Protein AF-A0A1Y1UF82-F1 (afdb_monomer)

Secondary structure (DSSP, 8-state):
-------------------EEEEEESSPPTT-EE-TT--SHHHHHHHHHHTT-SEEEE-TTSSS-EEEE-SPPPTTS-B--SSSS--TTSEEEEE-SSS-EEEEEESEEES--SEEEEESSHHHHHHHTTTSSEEEEEESSSEEEEEESSSPPEEE--SS--EEEEE--TT-TTTTTHHHHHHTTGGGTS--SSS---STT-EEEEPPP-SSGGGGG-EEEE-TTT-SSSBTSBTT-B-GGGGGGS-S--PBPB-GGG-TTBPTT-EEEETTEEEE--B-TT--EETTEE-

Sequence (291 aa):
MLRLFLVALLAAQSAVAITNFIGCATELLAGCIAQVGITDQPTCVDKCAASGYRYIYYQDSLDSPCYCSANYPTVNDFTPSSSPSCDTSHYTVERIVGTFTYQFCAHNVGGTSSFSGTVSTIEDCFSSCGPYTWASWINNGGTFCGCWADSAPSFTNDQTCTYPVYKHTAGSTDASGIYRKRDAAPKRMLAGSNGVSCPGNLLPCLVAPTSDPSWEDSYECLDTVSDLEACGGCPYGLHPAASPFIGSAVDFGQDCSAIPGVALGGVTCAASSCVVTACRAPYELDNGICV

pLDDT: mean 82.2, std 16.22, range [40.66, 97.31]

Radius of gyration: 22.62 Å; Cα contacts (8 Å, |Δi|>4): 641; chains: 1; bounding box: 50×62×65 Å

InterPro domains:
  IPR038955 Protein PriA/CPL1 [PTHR35192] (94-286)
  IPR048661 Protein CPL1-like [PF21671] (219-287)

Structure (mmCIF, N/CA/C/O backbone):
data_AF-A0A1Y1UF82-F1
#
_entry.id   AF-A0A1Y1UF82-F1
#
loop_
_atom_site.group_PDB
_atom_site.id
_atom_site.type_symbol
_atom_site.label_atom_id
_atom_site.label_alt_id
_atom_site.label_comp_id
_atom_site.label_asym_id
_atom_site.label_entity_id
_atom_site.label_seq_id
_atom_site.pdbx_PDB_ins_code
_atom_site.Cartn_x
_atom_site.Cartn_y
_atom_site.Cartn_z
_atom_site.occupancy
_atom_site.B_iso_or_equiv
_atom_site.auth_seq_id
_atom_site.auth_comp_id
_atom_site.auth_asym_id
_atom_site.auth_atom_id
_atom_site.pdbx_PDB_model_num
ATOM 1 N N . MET A 1 1 ? 20.052 -26.837 47.983 1.00 43.75 1 MET A N 1
ATOM 2 C CA . MET A 1 1 ? 18.910 -26.805 47.043 1.00 43.75 1 MET A CA 1
ATOM 3 C C . MET A 1 1 ? 18.574 -25.348 46.757 1.00 43.75 1 MET A C 1
ATOM 5 O O . MET A 1 1 ? 17.861 -24.737 47.536 1.00 43.75 1 MET A O 1
ATOM 9 N N . LEU A 1 2 ? 19.162 -24.771 45.708 1.00 42.84 2 LEU A N 1
ATOM 10 C CA . LEU A 1 2 ? 18.998 -23.364 45.331 1.00 42.84 2 LEU A CA 1
ATOM 11 C C . LEU A 1 2 ? 18.257 -23.340 43.987 1.00 42.84 2 LEU A C 1
ATOM 13 O O . LEU A 1 2 ? 18.803 -23.792 42.983 1.00 42.84 2 LEU A O 1
ATOM 17 N N . ARG A 1 3 ? 16.985 -22.927 43.986 1.00 54.19 3 ARG A N 1
ATOM 18 C CA . ARG A 1 3 ? 16.156 -22.833 42.775 1.00 54.19 3 ARG A CA 1
ATOM 19 C C . ARG A 1 3 ? 16.405 -21.479 42.106 1.00 54.19 3 ARG A C 1
ATOM 21 O O . ARG A 1 3 ? 16.016 -20.453 42.653 1.00 54.19 3 ARG A O 1
ATOM 28 N N . LEU A 1 4 ? 17.056 -21.496 40.942 1.00 56.12 4 LEU A N 1
ATOM 29 C CA . LEU A 1 4 ? 17.145 -20.359 40.022 1.00 56.12 4 LEU A CA 1
ATOM 30 C C . LEU A 1 4 ? 15.758 -20.097 39.408 1.00 56.12 4 LEU A C 1
ATOM 32 O O . LEU A 1 4 ? 15.194 -20.986 38.772 1.00 56.12 4 LEU A O 1
ATOM 36 N N . PHE A 1 5 ? 15.229 -18.886 39.575 1.00 54.91 5 PHE A N 1
ATOM 37 C CA . PHE A 1 5 ? 14.084 -18.378 38.818 1.00 54.91 5 PHE A CA 1
ATOM 38 C C . PHE A 1 5 ? 14.601 -17.665 37.560 1.00 54.91 5 PHE A C 1
ATOM 40 O O . PHE A 1 5 ? 15.226 -16.612 37.659 1.00 54.91 5 PHE A O 1
ATOM 47 N N . LEU A 1 6 ? 14.351 -18.244 36.382 1.00 54.75 6 LEU A N 1
ATOM 48 C CA . LEU A 1 6 ? 14.508 -17.572 35.091 1.00 54.75 6 LEU A CA 1
ATOM 49 C C . LEU A 1 6 ? 13.252 -16.726 34.839 1.00 54.75 6 LEU A C 1
ATOM 51 O O . LEU A 1 6 ? 12.183 -17.264 34.560 1.00 54.75 6 LEU A O 1
ATOM 55 N N . VAL A 1 7 ? 13.378 -15.405 34.951 1.00 53.75 7 VAL A N 1
ATOM 56 C CA . VAL A 1 7 ? 12.363 -14.456 34.480 1.00 53.75 7 VAL A CA 1
ATOM 57 C C . VAL A 1 7 ? 12.660 -14.186 33.008 1.00 53.75 7 VAL A C 1
ATOM 59 O O . VAL A 1 7 ? 13.623 -13.497 32.680 1.00 53.75 7 VAL A O 1
ATOM 62 N N . ALA A 1 8 ? 11.867 -14.774 32.114 1.00 52.94 8 ALA A N 1
ATOM 63 C CA . ALA A 1 8 ? 11.914 -14.461 30.692 1.00 52.94 8 ALA A CA 1
ATOM 64 C C . ALA A 1 8 ? 11.317 -13.061 30.475 1.00 52.94 8 ALA A C 1
ATOM 66 O O . ALA A 1 8 ? 10.101 -12.880 30.538 1.00 52.94 8 ALA A O 1
ATOM 67 N N . LEU A 1 9 ? 12.175 -12.061 30.250 1.00 49.03 9 LEU A N 1
ATOM 68 C CA . LEU A 1 9 ? 11.763 -10.763 29.719 1.00 49.03 9 LEU A CA 1
ATOM 69 C C . LEU A 1 9 ? 11.275 -10.977 28.278 1.00 49.03 9 LEU A C 1
ATOM 71 O O . LEU A 1 9 ? 12.071 -11.028 27.342 1.00 49.03 9 LEU A O 1
ATOM 75 N N . LEU A 1 10 ? 9.963 -11.101 28.094 1.00 45.12 10 LEU A N 1
ATOM 76 C CA . LEU A 1 10 ? 9.336 -10.844 26.803 1.00 45.12 10 LEU A CA 1
ATOM 77 C C . LEU A 1 10 ? 9.398 -9.333 26.571 1.00 45.12 10 LEU A C 1
ATOM 79 O O . LEU A 1 10 ? 8.538 -8.584 27.030 1.00 45.12 10 LEU A O 1
ATOM 83 N N . ALA A 1 11 ? 10.453 -8.876 25.897 1.00 44.06 11 ALA A N 1
ATOM 84 C CA . ALA A 1 11 ? 10.459 -7.553 25.299 1.00 44.06 11 ALA A CA 1
ATOM 85 C C . ALA A 1 11 ? 9.370 -7.548 24.220 1.00 44.06 11 ALA A C 1
ATOM 87 O O . ALA A 1 11 ? 9.560 -8.097 23.135 1.00 44.06 11 ALA A O 1
ATOM 88 N N . ALA A 1 12 ? 8.210 -6.979 24.546 1.00 43.84 12 ALA A N 1
ATOM 89 C CA . ALA A 1 12 ? 7.234 -6.591 23.547 1.00 43.84 12 ALA A CA 1
ATOM 90 C C . ALA A 1 12 ? 7.931 -5.573 22.641 1.00 43.84 12 ALA A C 1
ATOM 92 O O . ALA A 1 12 ? 8.129 -4.422 23.023 1.00 43.84 12 ALA A O 1
ATOM 93 N N . GLN A 1 13 ? 8.391 -6.025 21.476 1.00 40.66 13 GLN A N 1
ATOM 94 C CA . GLN A 1 13 ? 8.804 -5.116 20.423 1.00 40.66 13 GLN A CA 1
ATOM 95 C C . GLN A 1 13 ? 7.528 -4.403 19.993 1.00 40.66 13 GLN A C 1
ATOM 97 O O . GLN A 1 13 ? 6.672 -4.994 19.336 1.00 40.66 13 GLN A O 1
ATOM 102 N N . SER A 1 14 ? 7.355 -3.163 20.439 1.00 42.50 14 SER A N 1
ATOM 103 C CA . SER A 1 14 ? 6.394 -2.259 19.832 1.00 42.50 14 SER A CA 1
ATOM 104 C C . SER A 1 14 ? 6.800 -2.147 18.369 1.00 42.50 14 SER A C 1
ATOM 106 O O . SER A 1 14 ? 7.836 -1.567 18.044 1.00 42.50 14 SER A O 1
ATOM 108 N N . ALA A 1 15 ? 6.030 -2.790 17.491 1.00 50.44 15 ALA A N 1
ATOM 109 C CA . ALA A 1 15 ? 6.153 -2.584 16.062 1.00 50.44 15 ALA A CA 1
ATOM 110 C C . ALA A 1 15 ? 5.881 -1.098 15.827 1.00 50.44 15 ALA A C 1
ATOM 112 O O . ALA A 1 15 ? 4.743 -0.649 15.939 1.00 50.44 15 ALA A O 1
ATOM 113 N N . VAL A 1 16 ? 6.942 -0.324 15.602 1.00 51.44 16 VAL A N 1
ATOM 114 C CA . VAL A 1 16 ? 6.807 1.062 15.167 1.00 51.44 16 VAL A CA 1
ATOM 115 C C . VAL A 1 16 ? 6.077 0.993 13.837 1.00 51.44 16 VAL A C 1
ATOM 117 O O . VAL A 1 16 ? 6.570 0.353 12.906 1.00 51.44 16 VAL A O 1
ATOM 120 N N . ALA A 1 17 ? 4.882 1.577 13.769 1.00 56.09 17 ALA A N 1
ATOM 121 C CA . ALA A 1 17 ? 4.165 1.706 12.515 1.00 56.09 17 ALA A CA 1
ATOM 122 C C . ALA A 1 17 ? 5.057 2.512 11.566 1.00 56.09 17 ALA A C 1
ATOM 124 O O . ALA A 1 17 ? 5.331 3.690 11.791 1.00 56.09 17 ALA A O 1
ATOM 125 N N . ILE A 1 18 ? 5.591 1.843 10.547 1.00 64.31 18 ILE A N 1
ATOM 126 C CA . ILE A 1 18 ? 6.396 2.492 9.523 1.00 64.31 18 ILE A CA 1
ATOM 127 C C . ILE A 1 18 ? 5.412 3.227 8.624 1.00 64.31 18 ILE A C 1
ATOM 129 O O . ILE A 1 18 ? 4.660 2.596 7.879 1.00 64.31 18 ILE A O 1
ATOM 133 N N . THR A 1 19 ? 5.388 4.554 8.711 1.00 74.12 19 THR A N 1
ATOM 134 C CA . THR A 1 19 ? 4.589 5.350 7.789 1.00 74.12 19 THR A CA 1
ATOM 135 C C . THR A 1 19 ? 5.352 5.649 6.519 1.00 74.12 19 THR A C 1
ATOM 137 O O . THR A 1 19 ? 6.577 5.774 6.476 1.00 74.12 19 THR A O 1
ATOM 140 N N . ASN A 1 20 ? 4.582 5.727 5.449 1.00 87.56 20 ASN A N 1
ATOM 141 C CA . ASN A 1 20 ? 5.057 5.975 4.112 1.00 87.56 20 ASN A CA 1
ATOM 142 C C . ASN A 1 20 ? 4.438 7.255 3.613 1.00 87.56 20 ASN A C 1
ATOM 144 O O . ASN A 1 20 ? 3.291 7.240 3.170 1.00 87.56 20 ASN A O 1
ATOM 148 N N . PHE A 1 21 ? 5.200 8.341 3.664 1.00 93.12 21 PHE A N 1
ATOM 149 C CA . PHE A 1 21 ? 4.804 9.580 3.019 1.00 93.12 21 PHE A CA 1
ATOM 150 C C . PHE A 1 21 ? 4.490 9.324 1.538 1.00 93.12 21 PHE A C 1
ATOM 152 O O . PHE A 1 21 ? 5.328 8.817 0.785 1.00 93.12 21 PHE A O 1
ATOM 159 N N . ILE A 1 22 ? 3.261 9.630 1.132 1.00 93.00 22 ILE A N 1
ATOM 160 C CA . ILE A 1 22 ? 2.789 9.479 -0.246 1.00 93.00 22 ILE A CA 1
ATOM 161 C C . ILE A 1 22 ? 2.884 10.812 -0.979 1.00 93.00 22 ILE A C 1
ATOM 163 O O . ILE A 1 22 ? 3.389 10.869 -2.097 1.00 93.00 22 ILE A O 1
ATOM 167 N N . GLY A 1 23 ? 2.427 11.887 -0.343 1.00 93.75 23 GLY A N 1
ATOM 168 C CA . GLY A 1 23 ? 2.374 13.208 -0.951 1.00 93.75 23 GLY A CA 1
ATOM 169 C C . GLY A 1 23 ? 1.486 14.167 -0.170 1.00 93.75 23 GLY A C 1
ATOM 170 O O . GLY A 1 23 ? 1.085 13.891 0.963 1.00 93.75 23 GLY A O 1
ATOM 171 N N . CYS A 1 24 ? 1.173 15.287 -0.810 1.00 94.94 24 CYS A N 1
ATOM 172 C CA . CYS A 1 24 ? 0.346 16.355 -0.268 1.00 94.94 24 CYS A CA 1
ATOM 173 C C . CYS A 1 24 ? -0.997 16.424 -0.982 1.00 94.94 24 CYS A C 1
ATOM 175 O O . CYS A 1 24 ? -1.030 16.571 -2.198 1.00 94.94 24 CYS A O 1
ATOM 177 N N . ALA A 1 25 ? -2.100 16.353 -0.245 1.00 95.31 25 ALA A N 1
ATOM 178 C CA . ALA A 1 25 ? -3.443 16.499 -0.803 1.00 95.31 25 ALA A CA 1
ATOM 179 C C . ALA A 1 25 ? -4.036 17.865 -0.436 1.00 95.31 25 ALA A C 1
ATOM 181 O O . ALA A 1 25 ? -3.886 18.330 0.693 1.00 95.31 25 ALA A O 1
ATOM 182 N N . THR A 1 26 ? -4.724 18.511 -1.378 1.00 94.19 26 THR A N 1
ATOM 183 C CA . THR A 1 26 ? -5.480 19.753 -1.122 1.00 94.19 26 THR A CA 1
ATOM 184 C C . THR A 1 26 ? -6.841 19.482 -0.489 1.00 94.19 26 THR A C 1
ATOM 186 O O . THR A 1 26 ? -7.389 20.340 0.194 1.00 94.19 26 THR A O 1
ATOM 189 N N . GLU A 1 27 ? -7.398 18.294 -0.725 1.00 94.12 27 GLU A N 1
ATOM 190 C CA . GLU A 1 27 ? -8.728 17.895 -0.275 1.00 94.12 27 GLU A CA 1
ATOM 191 C C . GLU A 1 27 ? -8.688 16.495 0.346 1.00 94.12 27 GLU A C 1
ATOM 193 O O . GLU A 1 27 ? -7.803 15.683 0.066 1.00 94.12 27 GLU A O 1
ATOM 198 N N . LEU A 1 28 ? -9.668 16.204 1.200 1.00 92.81 28 LEU A N 1
ATOM 199 C CA . LEU A 1 28 ? -9.865 14.864 1.739 1.00 92.81 28 LEU A CA 1
ATOM 200 C C . LEU A 1 28 ? -10.514 13.964 0.689 1.00 92.81 28 LEU A C 1
ATOM 202 O O . LEU A 1 28 ? -11.467 14.356 0.015 1.00 92.81 28 LEU A O 1
ATOM 206 N N . LEU A 1 29 ? -10.061 12.715 0.620 1.00 89.75 29 LEU A N 1
ATOM 207 C CA . LEU A 1 29 ? -10.718 11.705 -0.197 1.00 89.75 29 LEU A CA 1
ATOM 208 C C . LEU A 1 29 ? -12.136 11.420 0.326 1.00 89.75 29 LEU A C 1
ATOM 210 O O . LEU A 1 29 ? -12.405 11.438 1.533 1.00 89.75 29 LEU A O 1
ATOM 214 N N . ALA A 1 30 ? -13.056 11.104 -0.586 1.00 85.00 30 ALA A N 1
ATOM 215 C CA . ALA A 1 30 ? -14.402 10.693 -0.209 1.00 85.00 3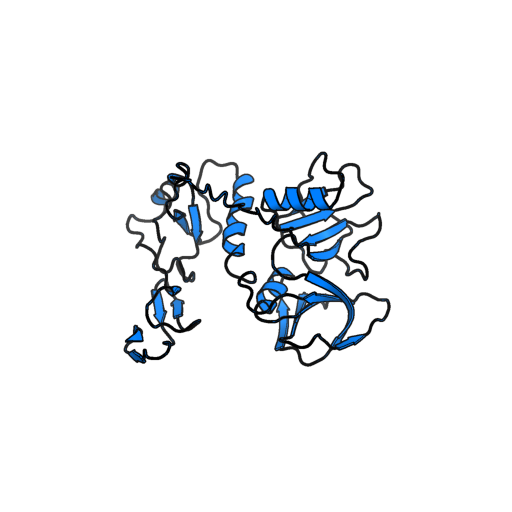0 ALA A CA 1
ATOM 216 C C . ALA A 1 30 ? -14.355 9.482 0.743 1.00 85.00 30 ALA A C 1
ATOM 218 O O . ALA A 1 30 ? -13.708 8.470 0.460 1.00 85.00 30 ALA A O 1
ATOM 219 N N . GLY A 1 31 ? -15.062 9.581 1.871 1.00 84.44 31 GLY A N 1
ATOM 220 C CA . GLY A 1 31 ? -15.106 8.533 2.895 1.00 84.44 31 GLY A CA 1
ATOM 221 C C . GLY A 1 31 ? -14.019 8.617 3.972 1.00 84.44 31 GLY A C 1
ATOM 222 O O . GLY A 1 31 ? -13.965 7.723 4.813 1.00 84.44 31 GLY A O 1
ATOM 223 N N . CYS A 1 32 ? -13.188 9.667 3.990 1.00 90.38 32 CYS A N 1
ATOM 224 C CA . CYS A 1 32 ? -12.321 9.956 5.134 1.00 90.38 32 CYS A CA 1
ATOM 225 C C . CYS A 1 32 ? -13.140 10.172 6.418 1.00 90.38 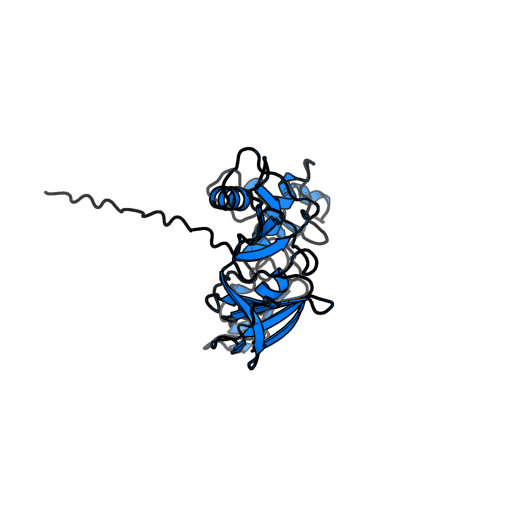32 CYS A C 1
ATOM 227 O O . CYS A 1 32 ? -14.167 10.854 6.409 1.00 90.38 32 CYS A O 1
ATOM 229 N N . ILE A 1 33 ? -12.662 9.624 7.537 1.00 91.69 33 ILE A N 1
ATOM 230 C CA . ILE A 1 33 ? -13.312 9.733 8.850 1.00 91.69 33 ILE A CA 1
ATOM 231 C C . ILE A 1 33 ? -12.396 10.493 9.808 1.00 91.69 33 ILE A C 1
ATOM 233 O O . ILE A 1 33 ? -11.294 10.036 10.125 1.00 91.69 33 ILE A O 1
ATOM 237 N N . ALA A 1 34 ? -12.878 11.642 10.285 1.00 94.38 34 ALA A N 1
ATOM 238 C CA . ALA A 1 34 ? -12.177 12.480 11.252 1.00 94.38 34 ALA A CA 1
ATOM 239 C C . ALA A 1 34 ? -11.974 11.749 12.587 1.00 94.38 34 ALA A C 1
ATOM 241 O O . ALA A 1 34 ? -12.897 11.116 13.108 1.00 94.38 34 ALA A O 1
ATOM 242 N N . GLN A 1 35 ? -10.779 11.872 13.158 1.00 92.94 35 GLN A N 1
ATOM 243 C CA . GLN A 1 35 ? -10.466 11.394 14.499 1.00 92.94 35 GLN A CA 1
ATOM 244 C C . GLN A 1 35 ? -10.492 12.572 15.473 1.00 92.94 35 GLN A C 1
ATOM 246 O O . GLN A 1 35 ? -9.653 13.473 15.434 1.00 92.94 35 GLN A O 1
ATOM 251 N N . VAL A 1 36 ? -11.484 12.567 16.359 1.00 91.00 36 VAL A N 1
ATOM 252 C CA . VAL A 1 36 ? -11.692 13.642 17.334 1.00 91.00 36 VAL A CA 1
ATOM 253 C C . VAL A 1 36 ? -10.663 13.546 18.460 1.00 91.00 36 VAL A C 1
ATOM 255 O O . VAL A 1 36 ? -10.426 12.466 18.999 1.00 91.00 36 VAL A O 1
ATOM 258 N N . GLY A 1 37 ? -10.092 14.690 18.849 1.00 91.38 37 GLY A N 1
ATOM 259 C CA . GLY A 1 37 ? -9.185 14.796 19.996 1.00 91.38 37 GLY A CA 1
ATOM 260 C C . GLY A 1 37 ? -7.758 14.306 19.741 1.00 91.38 37 GLY A C 1
ATOM 261 O O . GLY A 1 37 ? -6.988 14.198 20.690 1.00 91.38 37 GLY A O 1
ATOM 262 N N . ILE A 1 38 ? -7.405 14.013 18.488 1.00 94.06 38 ILE A N 1
ATOM 263 C CA . ILE A 1 38 ? -6.038 13.674 18.087 1.00 94.06 38 ILE A CA 1
ATOM 264 C C . ILE A 1 38 ? -5.376 14.925 17.523 1.00 94.06 38 ILE A C 1
ATOM 266 O O . ILE A 1 38 ? -5.871 15.470 16.543 1.00 94.06 38 ILE A O 1
ATOM 270 N N . THR A 1 39 ? -4.279 15.369 18.135 1.00 94.69 39 THR A N 1
ATOM 271 C CA . THR A 1 39 ? -3.609 16.640 17.801 1.00 94.69 39 THR A CA 1
ATOM 272 C C . THR A 1 39 ? -2.178 16.476 17.306 1.00 94.69 39 THR A C 1
ATOM 274 O O . THR A 1 39 ? -1.510 17.471 17.069 1.00 94.69 39 THR A O 1
ATOM 277 N N . ASP A 1 40 ? -1.678 15.246 17.205 1.00 93.44 40 ASP A N 1
ATOM 278 C CA . ASP A 1 40 ? -0.340 14.955 16.705 1.00 93.44 40 ASP A CA 1
ATOM 279 C C . ASP A 1 40 ? -0.377 13.808 15.694 1.00 93.44 40 ASP A C 1
ATOM 281 O O . ASP A 1 40 ? -1.210 12.896 15.758 1.00 93.44 40 ASP A O 1
ATOM 285 N N . GLN A 1 41 ? 0.541 13.876 14.735 1.00 92.81 41 GLN A N 1
ATOM 286 C CA . GLN A 1 41 ? 0.594 12.936 13.628 1.00 92.81 41 GLN A CA 1
ATOM 287 C C . GLN A 1 41 ? 0.909 11.496 14.073 1.00 92.81 41 GLN A C 1
ATOM 289 O O . GLN A 1 41 ? 0.184 10.603 13.639 1.00 92.81 41 GLN A O 1
ATOM 294 N N . PRO A 1 42 ? 1.894 11.216 14.953 1.00 92.69 42 PRO A N 1
ATOM 295 C CA . PRO A 1 42 ? 2.155 9.845 15.403 1.00 92.69 42 PRO A CA 1
ATOM 296 C C . PRO A 1 42 ? 0.935 9.176 16.050 1.00 92.69 42 PRO A C 1
ATOM 298 O O . PRO A 1 42 ? 0.592 8.047 15.706 1.00 92.69 42 PRO A O 1
ATOM 301 N N . THR A 1 43 ? 0.206 9.889 16.910 1.00 93.56 43 THR A N 1
ATOM 302 C CA . THR A 1 43 ? -1.018 9.350 17.519 1.00 93.56 43 THR A CA 1
ATOM 303 C C . THR A 1 43 ? -2.120 9.134 16.475 1.00 93.56 43 THR A C 1
ATOM 305 O O . THR A 1 43 ? -2.891 8.177 16.576 1.00 93.56 43 THR A O 1
ATOM 308 N N . CYS A 1 44 ? -2.188 9.977 15.437 1.00 95.00 44 CYS A N 1
ATOM 309 C CA . CYS A 1 44 ? -3.092 9.779 14.302 1.00 95.00 44 CYS A CA 1
ATOM 310 C C . CYS A 1 44 ? -2.804 8.465 13.569 1.00 95.00 44 CYS A C 1
ATOM 312 O O . CYS A 1 44 ? -3.721 7.675 13.334 1.00 95.00 44 CYS A O 1
ATOM 314 N N . VAL A 1 45 ? -1.529 8.201 13.275 1.00 93.00 45 VAL A N 1
ATOM 315 C CA . VAL A 1 45 ? -1.065 6.956 12.651 1.00 93.00 45 VAL A CA 1
ATOM 316 C C . VAL A 1 45 ? -1.507 5.754 13.474 1.00 93.00 45 VAL A C 1
ATOM 318 O O . VAL A 1 45 ? -2.205 4.884 12.951 1.00 93.00 45 VAL A O 1
ATOM 321 N N . ASP A 1 46 ? -1.160 5.729 14.762 1.00 89.88 46 ASP A N 1
ATOM 322 C CA . ASP A 1 46 ? -1.469 4.610 15.655 1.00 89.88 46 ASP A CA 1
ATOM 323 C C . ASP A 1 46 ? -2.979 4.372 15.752 1.00 89.88 46 ASP A C 1
ATOM 325 O O . ASP A 1 46 ? -3.454 3.234 15.689 1.00 89.88 46 ASP A O 1
ATOM 329 N N . LYS A 1 47 ? -3.764 5.452 15.849 1.00 90.75 47 LYS A N 1
ATOM 330 C CA . LYS A 1 47 ? -5.221 5.366 15.956 1.00 90.75 47 LYS A CA 1
ATOM 331 C C . LYS A 1 47 ? -5.865 4.832 14.679 1.00 90.75 47 LYS A C 1
ATOM 333 O O . LYS A 1 47 ? -6.748 3.967 14.752 1.00 90.75 47 LYS A O 1
ATOM 338 N N . CYS A 1 48 ? -5.434 5.328 13.523 1.00 90.81 48 CYS A N 1
ATOM 339 C CA . CYS A 1 48 ? -5.936 4.880 12.232 1.00 90.81 48 CYS A CA 1
ATOM 340 C C . CYS A 1 48 ? -5.520 3.427 11.950 1.00 90.81 48 CYS A C 1
ATOM 342 O O . CYS A 1 48 ? -6.367 2.628 11.545 1.00 90.81 48 CYS A O 1
ATOM 344 N N . ALA A 1 49 ? -4.275 3.053 12.262 1.00 87.25 49 ALA A N 1
ATOM 345 C CA . ALA A 1 49 ? -3.776 1.684 12.146 1.00 87.25 49 ALA A CA 1
ATOM 346 C C . ALA A 1 49 ? -4.569 0.705 13.021 1.00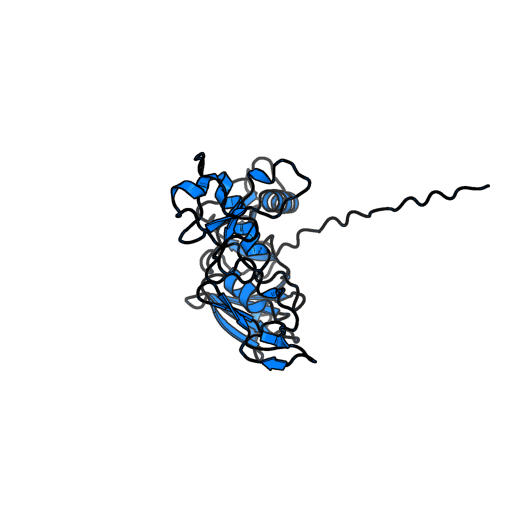 87.25 49 ALA A C 1
ATOM 348 O O . ALA A 1 49 ? -5.029 -0.331 12.540 1.00 87.25 49 ALA A O 1
ATOM 349 N N . ALA A 1 50 ? -4.783 1.052 14.296 1.00 84.44 50 ALA A N 1
ATOM 350 C CA . ALA A 1 50 ? -5.545 0.232 15.238 1.00 84.44 50 ALA A CA 1
ATOM 351 C C . ALA A 1 50 ? -7.008 0.043 14.807 1.00 84.44 50 ALA A C 1
ATOM 353 O O . ALA A 1 50 ? -7.629 -0.963 15.138 1.00 84.44 50 ALA A O 1
ATOM 354 N N . SER A 1 51 ? -7.546 0.997 14.045 1.00 83.25 51 SER A N 1
ATOM 355 C CA . SER A 1 51 ? -8.903 0.946 13.494 1.00 83.25 51 SER A CA 1
ATOM 356 C C . SER A 1 51 ? -8.963 0.280 12.108 1.00 83.25 51 SER A C 1
ATOM 358 O O . SER A 1 51 ? -10.020 0.251 11.484 1.00 83.25 51 SER A O 1
ATOM 360 N N . GLY A 1 52 ? -7.841 -0.256 11.615 1.00 82.50 52 GLY A N 1
ATOM 361 C CA . GLY A 1 52 ? -7.754 -0.982 10.348 1.00 82.50 52 GLY A CA 1
ATOM 362 C C . GLY A 1 52 ? -7.713 -0.105 9.094 1.00 82.50 52 GLY A C 1
ATOM 363 O O . GLY A 1 52 ? -7.846 -0.629 7.990 1.00 82.50 52 GLY A O 1
ATOM 364 N N . TYR A 1 53 ? -7.532 1.210 9.226 1.00 87.81 53 TYR A N 1
ATOM 365 C CA . TYR A 1 53 ? -7.362 2.095 8.073 1.00 87.81 53 TYR A CA 1
ATOM 366 C C . TYR A 1 53 ? -5.967 1.961 7.459 1.00 87.81 53 TYR A C 1
ATOM 368 O O . TYR A 1 53 ? -5.016 1.512 8.101 1.00 87.81 53 TYR A O 1
ATOM 376 N N . 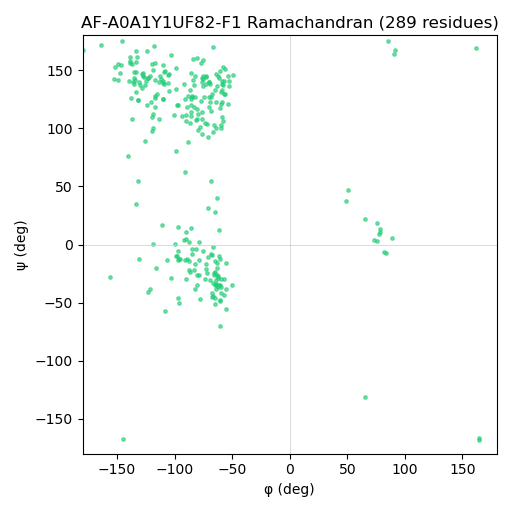ARG A 1 54 ? -5.846 2.369 6.193 1.00 86.31 54 ARG A N 1
ATOM 377 C CA . ARG A 1 54 ? -4.597 2.263 5.425 1.00 86.31 54 ARG A CA 1
ATOM 378 C C . ARG A 1 54 ? -3.854 3.566 5.291 1.00 86.31 54 ARG A C 1
ATOM 380 O O . ARG A 1 54 ? -2.634 3.543 5.146 1.00 86.31 54 ARG A O 1
ATOM 387 N N . TYR A 1 55 ? -4.593 4.663 5.311 1.00 93.19 55 TYR A N 1
ATOM 388 C CA . TYR A 1 55 ? -4.045 5.987 5.120 1.00 93.19 55 TYR A CA 1
ATOM 389 C C . TYR A 1 55 ? -4.460 6.905 6.246 1.00 93.19 55 TYR A C 1
ATOM 391 O O . TYR A 1 55 ? -5.578 6.801 6.767 1.00 93.19 55 TYR A O 1
ATOM 399 N N . ILE A 1 56 ? -3.565 7.833 6.549 1.00 95.81 56 ILE A N 1
ATOM 400 C CA . ILE A 1 56 ? -3.902 9.055 7.257 1.00 95.81 56 ILE A CA 1
ATOM 401 C C . ILE A 1 56 ? -3.841 10.244 6.308 1.00 95.81 56 ILE A C 1
ATOM 403 O O . ILE A 1 56 ? -3.037 10.272 5.378 1.00 95.81 56 ILE A O 1
ATOM 407 N N . TYR A 1 57 ? -4.678 11.229 6.598 1.00 96.75 57 TYR A N 1
ATOM 408 C CA . TYR A 1 57 ? -4.574 12.590 6.100 1.00 96.75 57 TYR A CA 1
ATOM 409 C C . TYR 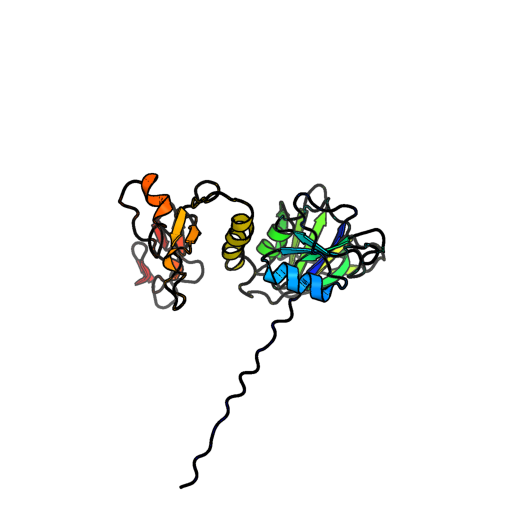A 1 57 ? -4.393 13.467 7.331 1.00 96.75 57 TYR A C 1
ATOM 411 O O . TYR A 1 57 ? -5.299 13.544 8.168 1.00 96.75 57 TYR A O 1
ATOM 419 N N . TYR A 1 58 ? -3.211 14.063 7.469 1.00 96.56 58 TYR A N 1
ATOM 420 C CA . TYR A 1 58 ? -2.861 14.882 8.622 1.00 96.56 58 TYR A CA 1
ATOM 421 C C . TYR A 1 58 ? -2.588 16.331 8.221 1.00 96.56 58 TYR A C 1
ATOM 423 O O . TYR A 1 58 ? -1.763 16.574 7.343 1.00 96.56 58 TYR A O 1
ATOM 431 N N . GLN A 1 59 ? -3.242 17.294 8.869 1.00 96.12 59 GLN A N 1
ATOM 432 C CA . GLN A 1 59 ? -3.006 18.724 8.645 1.00 96.12 59 GLN A CA 1
ATOM 433 C C . GLN A 1 59 ? -2.962 19.484 9.971 1.00 96.12 59 GLN A C 1
ATOM 435 O O . GLN A 1 59 ? -3.992 19.725 10.592 1.00 96.12 59 GLN A O 1
ATOM 440 N N . ASP A 1 60 ? -1.763 19.911 10.366 1.00 90.94 60 ASP A N 1
ATOM 441 C CA . ASP A 1 60 ? -1.461 20.463 11.697 1.00 90.94 60 ASP A CA 1
ATOM 442 C C . ASP A 1 60 ? -2.208 21.767 12.044 1.00 90.94 60 ASP A C 1
ATOM 444 O O . ASP A 1 60 ? -2.343 22.134 13.205 1.00 90.94 60 ASP A O 1
ATOM 448 N N . SER A 1 61 ? -2.703 22.487 11.036 1.00 90.56 61 SER A N 1
ATOM 449 C CA . SER A 1 61 ? -3.366 23.786 11.202 1.00 90.56 61 SER A CA 1
ATOM 450 C C . SER A 1 61 ? -4.861 23.701 11.537 1.00 90.56 61 SER A C 1
ATOM 452 O O . SER A 1 61 ? -5.485 24.742 11.748 1.00 90.56 61 SER A O 1
ATOM 454 N N . LEU A 1 62 ? -5.450 22.499 11.569 1.00 90.3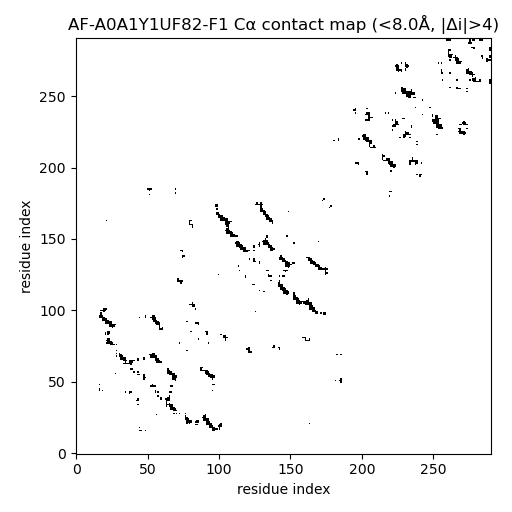1 62 LEU A N 1
ATOM 455 C CA . LEU A 1 62 ? -6.881 22.294 11.805 1.00 90.31 62 LEU A CA 1
ATOM 456 C C . LEU A 1 62 ? -7.193 21.907 13.257 1.00 90.31 62 LEU A C 1
ATOM 458 O O . LEU A 1 62 ? -6.426 21.201 13.902 1.00 90.31 62 LEU A O 1
ATOM 462 N N . ASP A 1 63 ? -8.397 22.258 13.724 1.00 85.94 63 ASP A N 1
ATOM 463 C CA . ASP A 1 63 ? -8.915 21.851 15.045 1.00 85.94 63 ASP A CA 1
ATOM 464 C C . ASP A 1 63 ? -9.098 20.323 15.177 1.00 85.94 63 ASP A C 1
ATOM 466 O O . ASP A 1 63 ? -9.047 19.761 16.271 1.00 85.94 63 ASP A O 1
ATOM 470 N N . SER A 1 64 ? -9.317 19.636 14.051 1.00 87.12 64 SER A N 1
ATOM 471 C CA . SER A 1 64 ? -9.273 18.177 13.936 1.00 87.12 64 SER A CA 1
ATOM 472 C C . SER A 1 64 ? -8.287 17.835 12.817 1.00 87.12 64 SER A C 1
ATOM 474 O O . SER A 1 64 ? -8.687 17.781 11.651 1.00 87.12 64 SER A O 1
ATOM 476 N N . PRO A 1 65 ? -6.992 17.676 13.143 1.00 92.38 65 PRO A N 1
ATOM 477 C CA . PRO A 1 65 ? -5.940 17.530 12.146 1.00 92.38 65 PRO A CA 1
ATOM 478 C C . PRO A 1 65 ? -5.862 16.118 11.563 1.00 92.38 65 PRO A C 1
ATOM 480 O O . PRO A 1 65 ? -5.197 15.935 10.556 1.00 92.38 65 PRO A O 1
ATOM 483 N N . CYS A 1 66 ? -6.522 15.122 12.164 1.00 96.75 66 CYS A N 1
ATOM 484 C CA . CYS A 1 66 ? -6.366 13.708 11.827 1.00 96.75 66 CYS A CA 1
ATOM 485 C C . CYS A 1 66 ? -7.602 13.114 11.141 1.00 96.75 66 CYS A C 1
ATOM 487 O O . CYS A 1 66 ? -8.692 13.095 11.718 1.00 96.75 66 CYS A O 1
ATOM 489 N N . TYR A 1 67 ? -7.414 12.524 9.961 1.00 96.75 67 TYR A N 1
ATOM 490 C CA . TYR A 1 67 ? -8.445 11.765 9.254 1.00 96.75 67 TYR A CA 1
ATOM 491 C C . TYR A 1 67 ? -7.893 10.416 8.804 1.00 96.75 67 TYR A C 1
ATOM 493 O O . TYR A 1 67 ? -6.771 10.335 8.309 1.00 96.75 67 TYR A O 1
ATOM 501 N N . CYS A 1 68 ? -8.699 9.364 8.927 1.00 94.88 68 CYS A N 1
ATOM 502 C CA . CYS A 1 68 ? -8.344 8.033 8.447 1.00 94.88 68 CYS A CA 1
ATOM 503 C C . CYS A 1 68 ? -9.109 7.685 7.168 1.00 94.88 68 CYS A C 1
ATOM 505 O O . CYS A 1 68 ? -10.284 8.036 7.036 1.00 94.88 68 CYS A O 1
ATOM 507 N N . SER A 1 69 ? -8.483 6.931 6.265 1.00 92.25 69 SER A N 1
ATOM 508 C CA . SER A 1 69 ? -9.140 6.409 5.062 1.00 92.25 69 SER A CA 1
ATOM 509 C C . SER A 1 69 ? -8.796 4.945 4.803 1.00 92.25 69 SER A C 1
ATOM 511 O O . SER A 1 69 ? -7.658 4.498 4.980 1.00 92.25 69 SER A O 1
ATOM 513 N N . ALA A 1 70 ? -9.809 4.189 4.378 1.00 86.75 70 ALA A N 1
ATOM 514 C CA . ALA A 1 70 ? -9.659 2.830 3.859 1.00 86.75 70 ALA A CA 1
ATOM 515 C C . ALA A 1 70 ? -9.595 2.813 2.323 1.00 86.75 70 ALA A C 1
ATOM 517 O O . ALA A 1 70 ? -9.262 1.788 1.733 1.00 86.75 70 ALA A O 1
ATOM 518 N N . ASN A 1 71 ? -9.932 3.933 1.679 1.00 86.00 71 ASN A N 1
ATOM 519 C CA . ASN A 1 71 ? -9.948 4.061 0.230 1.00 86.00 71 ASN A CA 1
ATOM 520 C C . ASN A 1 71 ? -8.543 4.383 -0.284 1.00 86.00 71 ASN A C 1
ATOM 522 O O . ASN A 1 71 ? -7.813 5.158 0.336 1.00 86.00 71 ASN A O 1
ATOM 526 N N . TYR A 1 72 ? -8.188 3.797 -1.426 1.00 84.50 72 TYR A N 1
ATOM 527 C CA . TYR A 1 72 ? -6.920 4.062 -2.094 1.00 84.50 72 TYR A CA 1
ATOM 528 C C . TYR A 1 72 ? -6.990 5.406 -2.816 1.00 84.50 72 TYR A C 1
ATOM 530 O O . TYR A 1 72 ? -7.879 5.584 -3.654 1.00 84.50 72 TYR A O 1
ATOM 538 N N . PRO A 1 73 ? -6.077 6.341 -2.526 1.00 84.62 73 PRO A N 1
ATOM 539 C CA . PRO A 1 73 ? -6.008 7.570 -3.280 1.00 84.62 73 PRO A CA 1
ATOM 540 C C . PRO A 1 73 ? -5.427 7.285 -4.673 1.00 84.62 73 PRO A C 1
ATOM 542 O O . PRO A 1 73 ? -4.568 6.418 -4.871 1.00 84.62 73 PRO A O 1
ATOM 545 N N . THR A 1 74 ? -5.937 8.004 -5.660 1.00 84.56 74 THR A N 1
ATOM 546 C CA . THR A 1 74 ? -5.443 8.013 -7.034 1.00 84.56 74 THR A CA 1
ATOM 547 C C . THR A 1 74 ? -4.279 8.990 -7.161 1.00 84.56 74 THR A C 1
ATOM 549 O O . THR A 1 74 ? -4.153 9.924 -6.377 1.00 84.56 74 THR A O 1
ATOM 552 N N . VAL A 1 75 ? -3.445 8.842 -8.193 1.00 81.88 75 VAL A N 1
ATOM 553 C CA . VAL A 1 75 ? -2.312 9.760 -8.442 1.00 81.88 75 VAL A CA 1
ATOM 554 C C . VAL A 1 75 ? -2.685 11.216 -8.707 1.00 81.88 75 VAL A C 1
ATOM 556 O O . VAL A 1 75 ? -1.799 12.064 -8.772 1.00 81.88 75 VAL A O 1
ATOM 559 N N . ASN A 1 76 ? -3.970 11.512 -8.896 1.00 85.81 76 ASN A N 1
ATOM 560 C CA . ASN A 1 76 ? -4.455 12.881 -9.048 1.00 85.81 76 ASN A CA 1
ATOM 561 C C . ASN A 1 76 ? -4.827 13.523 -7.704 1.00 85.81 76 ASN A C 1
ATOM 563 O O . ASN A 1 76 ? -5.014 14.734 -7.661 1.00 85.81 76 ASN A O 1
ATOM 567 N N . ASP A 1 77 ? -4.924 12.738 -6.627 1.00 86.62 77 ASP A N 1
ATOM 568 C CA . ASP A 1 77 ? -5.397 13.214 -5.323 1.00 86.62 77 ASP A CA 1
ATOM 569 C C . ASP A 1 77 ? -4.282 13.854 -4.484 1.00 86.62 77 ASP A C 1
ATOM 571 O O . ASP A 1 77 ? -4.548 14.422 -3.427 1.00 86.62 77 ASP A O 1
ATOM 575 N N . PHE A 1 78 ? -3.027 13.763 -4.929 1.00 87.69 78 PHE A N 1
ATOM 576 C CA . PHE A 1 78 ? -1.882 14.319 -4.218 1.00 87.69 78 PHE A CA 1
ATOM 577 C C . PHE A 1 78 ? -0.795 14.826 -5.165 1.00 87.69 78 PHE A C 1
ATOM 579 O O . PHE A 1 78 ? -0.619 14.354 -6.289 1.00 87.69 78 PHE A O 1
ATOM 586 N N . THR A 1 79 ? -0.012 15.773 -4.666 1.00 89.31 79 THR A N 1
ATOM 587 C CA . THR A 1 79 ? 1.206 16.278 -5.285 1.00 89.31 79 THR A CA 1
ATOM 588 C C . THR A 1 79 ? 2.428 15.714 -4.552 1.00 89.31 79 THR A C 1
ATOM 590 O O . THR A 1 79 ? 2.474 15.722 -3.317 1.00 89.31 79 THR A O 1
ATOM 593 N N . PRO A 1 80 ? 3.432 15.186 -5.272 1.00 86.50 80 PRO A N 1
ATOM 594 C CA . PRO A 1 80 ? 4.697 14.800 -4.658 1.00 86.50 80 PRO A CA 1
ATOM 595 C C . PRO A 1 80 ? 5.375 15.998 -3.968 1.00 86.50 80 PRO A C 1
ATOM 597 O O . PRO A 1 80 ? 5.392 17.102 -4.513 1.00 86.50 80 PRO A O 1
ATOM 600 N N . SER A 1 81 ? 5.978 15.777 -2.796 1.00 87.94 81 SER A N 1
ATOM 601 C CA . SER A 1 81 ? 6.764 16.786 -2.065 1.00 87.94 81 SER A CA 1
ATOM 602 C C . SER A 1 81 ? 8.197 16.313 -1.848 1.00 87.94 81 SER A C 1
ATOM 604 O O . SER A 1 81 ? 8.455 15.129 -1.639 1.00 87.94 81 SER A O 1
ATOM 606 N N . SER A 1 82 ? 9.147 17.249 -1.894 1.00 83.81 82 SER A N 1
ATOM 607 C CA . SER A 1 82 ? 10.558 16.980 -1.594 1.00 83.81 82 SER A CA 1
ATOM 608 C C . SER A 1 82 ? 10.814 16.757 -0.100 1.00 83.81 82 SER A C 1
ATOM 610 O O . SER A 1 82 ? 11.841 16.184 0.265 1.00 83.81 82 SER A O 1
ATOM 612 N N . SER A 1 83 ? 9.874 17.164 0.755 1.00 85.94 83 SER A N 1
ATOM 613 C CA . SER A 1 83 ? 9.874 16.914 2.195 1.00 85.94 83 SER A CA 1
ATOM 614 C C . SER A 1 83 ? 8.850 15.826 2.532 1.00 85.94 83 SER A C 1
ATOM 616 O O . SER A 1 83 ? 7.788 15.809 1.911 1.00 85.94 83 SER A O 1
ATOM 618 N N . PRO A 1 84 ? 9.088 14.968 3.545 1.00 84.94 84 PRO A N 1
ATOM 619 C CA . PRO A 1 84 ? 8.074 14.057 4.092 1.00 84.94 84 PRO A CA 1
ATOM 620 C C . PRO A 1 84 ? 6.992 14.801 4.903 1.00 84.94 84 PRO A C 1
ATOM 622 O O . PRO A 1 84 ? 6.476 14.305 5.897 1.00 84.94 84 PRO A O 1
ATOM 625 N N . SER A 1 85 ? 6.702 16.040 4.521 1.00 87.94 85 SER A N 1
ATOM 626 C CA . SER A 1 85 ? 5.714 16.910 5.129 1.00 87.94 85 SER A CA 1
ATOM 627 C C . SER A 1 85 ? 5.188 17.882 4.084 1.00 87.94 85 SER A C 1
ATOM 629 O O . SER A 1 85 ? 5.876 18.239 3.117 1.00 87.94 85 SER A O 1
ATOM 631 N N . CYS A 1 86 ? 3.955 18.311 4.302 1.00 92.44 86 CYS A N 1
ATOM 632 C CA . CYS A 1 86 ? 3.282 19.298 3.481 1.00 92.44 86 CYS A CA 1
ATOM 633 C C . CYS A 1 86 ? 3.259 20.656 4.181 1.00 92.44 86 CYS A C 1
ATOM 635 O O . CYS A 1 86 ? 3.515 20.756 5.383 1.00 92.44 86 CYS A O 1
ATOM 637 N N . ASP A 1 87 ? 2.987 21.719 3.425 1.00 92.31 87 ASP A N 1
ATOM 638 C CA . ASP A 1 87 ? 2.732 23.018 4.040 1.00 92.31 87 ASP A CA 1
ATOM 639 C C . ASP A 1 87 ? 1.425 22.999 4.854 1.00 92.31 87 ASP A C 1
ATOM 641 O O . ASP A 1 87 ? 0.625 22.066 4.790 1.00 92.31 87 ASP A O 1
ATOM 645 N N . THR A 1 88 ? 1.186 24.057 5.626 1.00 92.31 88 THR A N 1
ATOM 646 C CA . THR A 1 88 ? 0.034 24.142 6.532 1.00 92.31 88 THR A CA 1
ATOM 647 C C . THR A 1 88 ? -1.323 24.213 5.826 1.00 92.31 88 THR A C 1
ATOM 649 O O . THR A 1 88 ? -2.348 24.135 6.504 1.00 92.31 88 THR A O 1
ATOM 652 N N . SER A 1 89 ? -1.365 24.369 4.501 1.00 93.31 89 SER A N 1
ATOM 653 C CA . SER A 1 89 ? -2.592 24.402 3.696 1.00 93.31 89 SER A CA 1
ATOM 654 C C . SER A 1 89 ? -2.946 23.061 3.046 1.00 93.31 89 SER A C 1
ATOM 656 O O . SER A 1 89 ? -4.035 22.940 2.492 1.00 93.31 89 SER A O 1
ATOM 658 N N . HIS A 1 90 ? -2.079 22.053 3.167 1.00 95.31 90 HIS A N 1
ATOM 659 C CA . HIS A 1 90 ? -2.278 20.726 2.591 1.00 95.31 90 HIS A CA 1
ATOM 660 C C . HIS A 1 90 ? -2.295 19.637 3.668 1.00 95.31 90 HIS A C 1
ATOM 662 O O . HIS A 1 90 ? -1.691 19.764 4.734 1.00 95.31 90 HIS A O 1
ATOM 668 N N . TYR A 1 91 ? -2.946 18.522 3.353 1.00 96.44 91 TYR A N 1
ATOM 669 C CA . TYR A 1 91 ? -2.867 17.299 4.138 1.00 96.44 91 TYR A CA 1
ATOM 670 C C . TYR A 1 91 ? -1.609 16.517 3.763 1.00 96.44 91 TYR A C 1
ATOM 672 O O . TYR A 1 91 ? -1.411 16.170 2.598 1.00 96.44 91 TYR A O 1
ATOM 680 N N . THR A 1 92 ? -0.803 16.170 4.760 1.00 95.88 92 THR A N 1
ATOM 681 C CA . THR A 1 92 ? 0.209 15.117 4.656 1.00 95.88 92 THR A CA 1
ATOM 682 C C . THR A 1 92 ? -0.511 13.780 4.541 1.00 95.88 92 THR A C 1
ATOM 684 O O . THR A 1 92 ? -1.211 13.364 5.469 1.00 95.88 92 THR A O 1
ATOM 687 N N . VAL A 1 93 ? -0.360 13.116 3.396 1.00 95.38 93 VAL A N 1
ATOM 688 C CA . VAL A 1 93 ? -0.931 11.790 3.156 1.00 95.38 93 VAL A CA 1
ATOM 689 C C . VAL A 1 93 ? 0.134 10.746 3.423 1.00 95.38 93 VAL A C 1
ATOM 691 O O . VAL A 1 93 ? 1.169 10.715 2.751 1.00 95.38 93 VAL A O 1
ATOM 694 N N . GLU A 1 94 ? -0.134 9.856 4.372 1.00 94.44 94 GLU A N 1
ATOM 695 C CA . GLU A 1 94 ? 0.757 8.736 4.657 1.00 94.44 94 GLU A CA 1
ATOM 696 C C . GLU A 1 94 ? 0.022 7.415 4.579 1.00 94.44 94 GLU A C 1
ATOM 698 O O . GLU A 1 94 ? -1.108 7.269 5.042 1.00 94.44 94 GLU A O 1
ATOM 703 N N . ARG A 1 95 ? 0.708 6.426 4.021 1.00 92.75 95 ARG A N 1
ATOM 704 C CA . ARG A 1 95 ? 0.304 5.031 4.051 1.00 92.75 95 ARG A CA 1
ATOM 705 C C . ARG A 1 95 ? 0.867 4.388 5.316 1.00 92.75 95 ARG A C 1
ATOM 707 O O . ARG A 1 95 ? 2.063 4.464 5.574 1.00 92.75 95 ARG A O 1
ATOM 714 N N . ILE A 1 96 ? 0.005 3.741 6.088 1.00 89.94 96 ILE A N 1
ATOM 715 C CA . ILE A 1 96 ? 0.317 3.187 7.416 1.00 89.94 96 ILE A CA 1
ATOM 716 C C . ILE A 1 96 ? 0.639 1.682 7.358 1.00 89.94 96 ILE A C 1
ATOM 718 O O . ILE A 1 96 ? 1.065 1.076 8.336 1.00 89.94 96 ILE A O 1
ATOM 722 N N . VAL A 1 97 ? 0.396 1.050 6.210 1.00 81.81 97 VAL A N 1
ATOM 723 C CA . VAL A 1 97 ? 0.583 -0.392 5.995 1.00 81.81 97 VAL A CA 1
ATOM 724 C C . VAL A 1 97 ? 1.756 -0.667 5.057 1.00 81.81 97 VAL A C 1
ATOM 726 O O . VAL A 1 97 ? 2.066 0.161 4.208 1.00 81.81 97 VAL A O 1
ATOM 729 N N . GLY A 1 98 ? 2.369 -1.849 5.158 1.00 84.44 98 GLY A N 1
ATOM 730 C CA . GLY A 1 98 ? 3.417 -2.363 4.265 1.00 84.44 98 GLY A CA 1
ATOM 731 C C . GLY A 1 98 ? 4.852 -1.933 4.598 1.00 84.44 98 GLY A C 1
ATOM 732 O O . GLY A 1 98 ? 5.098 -1.142 5.498 1.00 84.44 98 GLY A O 1
ATOM 733 N N . THR A 1 99 ? 5.807 -2.489 3.851 1.00 87.75 99 THR A N 1
ATOM 734 C CA . THR A 1 99 ? 7.251 -2.450 4.170 1.00 87.75 99 THR A CA 1
ATOM 735 C C . THR A 1 99 ? 8.049 -1.393 3.435 1.00 87.75 99 THR A C 1
ATOM 737 O O . THR A 1 99 ? 9.233 -1.208 3.723 1.00 87.75 99 THR A O 1
ATOM 740 N N . PHE A 1 100 ? 7.445 -0.747 2.440 1.00 91.06 100 PHE A N 1
ATOM 741 C CA . PHE A 1 100 ? 8.079 0.395 1.802 1.00 91.06 100 PHE A CA 1
ATOM 742 C C . PHE A 1 100 ? 8.363 1.474 2.845 1.00 91.06 100 PHE A C 1
ATOM 744 O O . PHE A 1 100 ? 7.734 1.512 3.898 1.00 91.06 100 PHE A O 1
ATOM 751 N N . THR A 1 101 ? 9.385 2.274 2.577 1.00 91.88 101 THR A N 1
ATOM 752 C CA . THR A 1 101 ? 9.794 3.443 3.354 1.00 91.88 101 THR A CA 1
ATOM 753 C C . THR A 1 101 ? 10.134 4.535 2.363 1.00 91.88 101 THR A C 1
ATOM 755 O O . THR A 1 101 ? 10.943 4.307 1.456 1.00 91.88 101 THR A O 1
ATOM 758 N N . TYR A 1 102 ? 9.525 5.708 2.512 1.00 92.56 102 TYR A N 1
ATOM 759 C CA . TYR A 1 102 ? 9.910 6.877 1.726 1.00 92.56 102 TYR A CA 1
ATOM 760 C C . TYR A 1 102 ? 11.385 7.204 1.986 1.00 92.56 102 TYR A C 1
ATOM 762 O O . TYR A 1 102 ? 11.826 7.232 3.134 1.00 92.56 102 TYR A O 1
ATOM 770 N N . GLN A 1 103 ? 12.156 7.413 0.921 1.00 92.75 103 GLN A N 1
ATOM 771 C CA . GLN A 1 103 ? 13.580 7.731 1.022 1.00 92.75 103 GLN A CA 1
ATOM 772 C C . GLN A 1 103 ? 13.835 9.189 0.661 1.00 92.75 103 GLN A C 1
ATOM 774 O O . GLN A 1 103 ? 14.416 9.941 1.439 1.00 92.75 103 GLN A O 1
ATOM 779 N N . PHE A 1 104 ? 13.423 9.575 -0.542 1.00 90.94 104 PHE A N 1
ATOM 780 C CA . PHE A 1 104 ? 13.622 10.907 -1.095 1.00 90.94 104 PHE A CA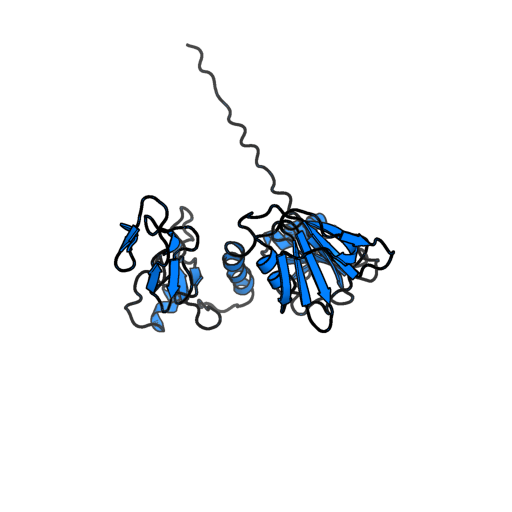 1
ATOM 781 C C . PHE A 1 104 ? 12.698 11.107 -2.293 1.00 90.94 104 PHE A C 1
ATOM 783 O O . PHE A 1 104 ? 12.090 10.160 -2.796 1.00 90.94 104 PHE A O 1
ATOM 790 N N . CYS A 1 105 ? 12.652 12.338 -2.788 1.00 91.62 105 CYS A N 1
ATOM 791 C CA . CYS A 1 105 ? 12.038 12.645 -4.063 1.00 91.62 105 CYS A CA 1
ATOM 792 C C . CYS A 1 105 ? 13.084 13.104 -5.076 1.00 91.62 105 CYS A C 1
ATOM 794 O O . CYS A 1 105 ? 13.996 13.857 -4.736 1.00 91.62 105 CYS A O 1
ATOM 796 N N . ALA A 1 106 ? 12.937 12.652 -6.317 1.00 92.31 106 ALA A N 1
ATOM 797 C CA . ALA A 1 106 ? 13.797 13.011 -7.434 1.00 92.31 106 ALA A CA 1
ATOM 798 C C . ALA A 1 106 ? 13.023 13.763 -8.523 1.00 92.31 106 ALA A C 1
ATOM 800 O O . ALA A 1 106 ? 11.813 13.590 -8.680 1.00 92.31 106 ALA A O 1
ATOM 801 N N . HIS A 1 107 ? 13.735 14.553 -9.325 1.00 91.75 107 HIS A N 1
ATOM 802 C CA . HIS A 1 107 ? 13.162 15.169 -10.523 1.00 91.75 107 HIS A CA 1
ATOM 803 C C . HIS A 1 107 ? 13.121 14.199 -11.708 1.00 91.75 107 HIS A C 1
ATOM 805 O O . HIS A 1 107 ? 12.177 14.211 -12.487 1.00 91.75 107 HIS A O 1
ATOM 811 N N . ASN A 1 108 ? 14.123 13.325 -11.817 1.00 90.62 108 ASN A N 1
ATOM 812 C CA . ASN A 1 108 ? 14.154 12.226 -12.777 1.00 90.62 108 ASN A CA 1
ATOM 813 C C . ASN A 1 108 ? 14.627 10.963 -12.070 1.00 90.62 108 ASN A C 1
ATOM 815 O O . ASN A 1 108 ? 15.543 11.033 -11.246 1.00 90.62 108 ASN A O 1
ATOM 819 N N . VAL A 1 109 ? 14.059 9.821 -12.451 1.00 91.19 109 VAL A N 1
ATOM 820 C CA . VAL A 1 109 ? 14.596 8.494 -12.135 1.00 91.19 109 VAL A CA 1
ATOM 821 C C . VAL A 1 109 ? 14.971 7.787 -13.430 1.00 91.19 109 VAL A C 1
ATOM 823 O O . VAL A 1 109 ? 14.292 7.901 -14.447 1.00 91.19 109 VAL A O 1
ATOM 826 N N . GLY A 1 110 ? 16.079 7.065 -13.396 1.00 89.44 110 GLY A N 1
ATOM 827 C CA . GLY A 1 110 ? 16.608 6.314 -14.522 1.00 89.44 110 GLY A CA 1
ATOM 828 C C . GLY A 1 110 ? 17.266 5.018 -14.067 1.00 89.44 110 GLY A C 1
ATOM 829 O O . GLY A 1 110 ? 17.143 4.595 -12.915 1.00 89.44 110 GLY A O 1
ATOM 830 N N . GLY A 1 111 ? 17.996 4.400 -14.990 1.00 87.94 111 GLY A N 1
ATOM 831 C CA . GLY A 1 111 ? 18.543 3.058 -14.823 1.00 87.94 111 GLY A CA 1
ATOM 832 C C . GLY A 1 111 ? 17.587 1.990 -15.348 1.00 87.94 111 GLY A C 1
ATOM 833 O O . GLY A 1 111 ? 16.430 2.260 -15.668 1.00 87.94 111 GLY A O 1
ATOM 834 N N . THR A 1 112 ? 18.088 0.765 -15.477 1.00 87.56 112 THR A N 1
ATOM 835 C CA . THR A 1 112 ? 17.301 -0.360 -15.987 1.00 87.56 112 THR A CA 1
ATOM 836 C C . THR A 1 112 ? 16.300 -0.799 -14.924 1.00 87.56 112 THR A C 1
ATOM 838 O O . THR A 1 112 ? 16.681 -1.425 -13.935 1.00 87.56 112 THR A O 1
ATOM 841 N N . SER A 1 113 ? 15.027 -0.448 -15.108 1.00 86.38 113 SER A N 1
ATOM 842 C CA . SER A 1 113 ? 13.954 -0.940 -14.248 1.00 86.38 113 SER A CA 1
ATOM 843 C C . SER A 1 113 ? 13.734 -2.433 -14.492 1.00 86.38 113 SER A C 1
ATOM 845 O O . SER A 1 113 ? 13.761 -2.917 -15.625 1.00 86.38 113 SER A O 1
ATOM 847 N N . SER A 1 114 ? 13.543 -3.182 -13.410 1.00 86.31 114 SER A N 1
ATOM 848 C CA . SER A 1 114 ? 13.217 -4.609 -13.474 1.00 86.31 114 SER A CA 1
ATOM 849 C C . SER A 1 114 ? 11.737 -4.828 -13.799 1.00 86.31 114 SER A C 1
ATOM 851 O O . SER A 1 114 ? 11.374 -5.836 -14.397 1.00 86.31 114 SER A O 1
ATOM 853 N N . PHE A 1 115 ? 10.901 -3.853 -13.441 1.00 87.56 115 PHE A N 1
ATOM 854 C CA . PHE A 1 115 ? 9.513 -3.734 -13.863 1.00 87.56 115 PHE A CA 1
ATOM 855 C C . PHE A 1 115 ? 9.204 -2.269 -14.167 1.00 87.56 115 PHE A C 1
ATOM 857 O O . PHE A 1 115 ? 9.639 -1.372 -13.441 1.00 87.56 115 PHE A O 1
ATOM 864 N N . SER A 1 116 ? 8.429 -2.024 -15.222 1.00 91.25 116 SER A N 1
ATOM 865 C CA . SER A 1 116 ? 7.784 -0.731 -15.424 1.00 91.25 116 SER A CA 1
ATOM 866 C C . SER A 1 116 ? 6.461 -0.883 -16.162 1.00 91.25 116 SER A C 1
ATOM 868 O O . SER A 1 116 ? 6.343 -1.715 -17.062 1.00 91.25 116 SER A O 1
ATOM 870 N N . GLY A 1 117 ? 5.461 -0.097 -15.776 1.00 90.62 117 GLY A N 1
ATOM 871 C CA . GLY A 1 117 ? 4.127 -0.202 -16.354 1.00 90.62 117 GLY A CA 1
ATOM 872 C C . GLY A 1 117 ? 3.138 0.793 -15.767 1.00 90.62 117 GLY A C 1
ATOM 873 O O . GLY A 1 117 ? 3.406 1.436 -14.756 1.00 90.62 117 GLY A O 1
ATOM 874 N N . THR A 1 118 ? 1.983 0.924 -16.417 1.00 90.81 118 THR A N 1
ATOM 875 C CA . THR A 1 118 ? 0.871 1.715 -15.875 1.00 90.81 118 THR A CA 1
ATOM 876 C C . THR A 1 118 ? 0.025 0.834 -14.966 1.00 90.81 118 THR A C 1
ATOM 878 O O . THR A 1 118 ? -0.330 -0.281 -15.342 1.00 90.81 118 THR A O 1
ATOM 881 N N . VAL A 1 119 ? -0.305 1.343 -13.789 1.00 88.44 119 VAL A N 1
ATOM 882 C CA . VAL A 1 119 ? -1.182 0.716 -12.801 1.00 88.44 119 VAL A CA 1
ATOM 883 C C . VAL A 1 119 ? -2.340 1.659 -12.460 1.00 88.44 119 VAL A C 1
ATOM 885 O O . VAL A 1 119 ? -2.329 2.836 -12.828 1.00 88.44 119 VAL A O 1
ATOM 888 N N . SER A 1 120 ? -3.373 1.153 -11.789 1.00 84.94 120 SER A N 1
ATOM 889 C CA . SER A 1 120 ? -4.553 1.959 -11.452 1.00 84.94 120 SER A CA 1
ATOM 890 C C . SER A 1 120 ? -4.334 2.804 -10.199 1.00 84.94 120 SER A C 1
ATOM 892 O O . SER A 1 120 ? -4.748 3.961 -10.164 1.00 84.94 120 SER A O 1
ATOM 894 N N . THR A 1 121 ? -3.640 2.263 -9.197 1.00 86.62 121 THR A N 1
ATOM 895 C CA . THR A 1 121 ? -3.406 2.926 -7.905 1.00 86.62 121 THR A CA 1
ATOM 896 C C . THR A 1 121 ? -1.946 2.832 -7.461 1.00 86.62 121 THR A C 1
ATOM 898 O O . THR A 1 121 ? -1.167 2.031 -7.979 1.00 86.62 121 THR A O 1
ATOM 901 N N . ILE A 1 122 ? -1.561 3.628 -6.460 1.00 88.94 122 ILE A N 1
ATOM 902 C CA . ILE A 1 122 ? -0.237 3.500 -5.832 1.00 88.94 122 ILE A CA 1
ATOM 903 C C . ILE A 1 122 ? -0.073 2.144 -5.137 1.00 88.94 122 ILE A C 1
ATOM 905 O O . ILE A 1 122 ? 1.020 1.582 -5.156 1.00 88.94 122 ILE A O 1
ATOM 909 N N . GLU A 1 123 ? -1.133 1.579 -4.555 1.00 88.56 123 GLU A N 1
ATOM 910 C CA . GLU A 1 123 ? -1.036 0.247 -3.945 1.00 88.56 123 GLU A CA 1
ATOM 911 C C . GLU A 1 123 ? -0.732 -0.835 -4.966 1.00 88.56 123 GLU A C 1
ATOM 913 O O . GLU A 1 123 ? 0.074 -1.715 -4.682 1.00 88.56 123 GLU A O 1
ATOM 918 N N . ASP A 1 124 ? -1.309 -0.749 -6.165 1.00 87.62 124 ASP A N 1
ATOM 919 C CA . ASP A 1 124 ? -0.972 -1.674 -7.246 1.00 87.62 124 ASP A CA 1
ATOM 920 C C . ASP A 1 124 ? 0.509 -1.552 -7.626 1.00 87.62 124 ASP A C 1
ATOM 922 O O . ASP A 1 124 ? 1.153 -2.558 -7.932 1.00 87.62 124 ASP A O 1
ATOM 926 N N . CYS A 1 125 ? 1.076 -0.340 -7.552 1.00 92.06 125 CYS A N 1
ATOM 927 C CA . CYS A 1 125 ? 2.507 -0.124 -7.750 1.00 92.06 125 CYS A CA 1
ATOM 928 C C . CYS A 1 125 ? 3.330 -0.799 -6.650 1.00 92.06 125 CYS A C 1
ATOM 930 O O . CYS A 1 125 ? 4.214 -1.594 -6.957 1.00 92.06 125 CYS A O 1
ATOM 932 N N . PHE A 1 126 ? 3.018 -0.560 -5.372 1.00 91.44 126 PHE A N 1
ATOM 933 C CA . PHE A 1 126 ? 3.732 -1.210 -4.267 1.00 91.44 126 PHE A CA 1
ATOM 934 C C . PHE A 1 126 ? 3.578 -2.730 -4.282 1.00 91.44 126 PHE A C 1
ATOM 936 O O . PHE A 1 126 ? 4.538 -3.442 -3.997 1.00 91.44 126 PHE A O 1
ATOM 943 N N . SER A 1 127 ? 2.405 -3.238 -4.660 1.00 88.94 127 SER A N 1
ATOM 944 C CA . SER A 1 127 ? 2.173 -4.673 -4.781 1.00 88.94 127 SER A CA 1
ATOM 945 C C . SER A 1 127 ? 2.999 -5.282 -5.913 1.00 88.94 127 SER A C 1
ATOM 947 O O . SER A 1 127 ? 3.680 -6.287 -5.707 1.00 88.94 127 SER A O 1
ATOM 949 N N . SER A 1 128 ? 3.033 -4.620 -7.074 1.00 89.56 128 SER A N 1
ATOM 950 C CA . SER A 1 128 ? 3.872 -5.022 -8.212 1.00 89.56 128 SER A CA 1
ATOM 951 C C . SER A 1 128 ? 5.364 -4.928 -7.889 1.00 89.56 128 SER A C 1
ATOM 953 O O . SER A 1 128 ? 6.146 -5.768 -8.333 1.00 89.56 128 SER A O 1
ATOM 955 N N . CYS A 1 129 ? 5.764 -3.938 -7.084 1.00 92.88 129 CYS A N 1
ATOM 956 C CA . CYS A 1 129 ? 7.148 -3.752 -6.669 1.00 92.88 129 CYS A CA 1
ATOM 957 C C . CYS A 1 129 ? 7.582 -4.635 -5.495 1.00 92.88 129 CYS A C 1
ATOM 959 O O . CYS A 1 129 ? 8.758 -4.630 -5.158 1.00 92.88 129 CYS A O 1
ATOM 961 N N . GLY A 1 130 ? 6.689 -5.426 -4.902 1.00 90.00 130 GLY A N 1
ATOM 962 C CA . GLY A 1 130 ? 6.989 -6.306 -3.771 1.00 90.00 130 GLY A CA 1
ATOM 963 C C . GLY A 1 130 ? 8.204 -7.233 -3.890 1.00 90.00 130 GLY A C 1
ATOM 964 O O . GLY A 1 130 ? 8.868 -7.506 -2.890 1.00 90.00 130 GLY A O 1
ATOM 965 N N . PRO A 1 131 ? 8.517 -7.768 -5.079 1.00 87.56 131 PRO A N 1
ATOM 966 C CA . PRO A 1 131 ? 9.725 -8.567 -5.267 1.00 87.56 131 PRO A CA 1
ATOM 967 C C . PRO A 1 131 ? 11.032 -7.753 -5.330 1.00 87.56 131 PRO A C 1
ATOM 969 O O . PRO A 1 131 ? 12.097 -8.360 -5.405 1.00 87.56 131 PRO A O 1
ATOM 972 N N . TYR A 1 132 ? 10.986 -6.416 -5.335 1.00 92.12 132 TYR A N 1
ATOM 973 C CA . TYR A 1 132 ? 12.104 -5.537 -5.699 1.00 92.12 132 TYR A CA 1
ATOM 974 C C . TYR A 1 132 ? 12.410 -4.504 -4.612 1.00 92.12 132 TYR A C 1
ATOM 976 O O . TYR A 1 132 ? 11.514 -3.836 -4.127 1.00 92.12 132 TYR A O 1
ATOM 984 N N . THR A 1 133 ? 13.682 -4.255 -4.298 1.00 93.69 133 THR A N 1
ATOM 985 C CA . THR A 1 133 ? 14.079 -3.363 -3.187 1.00 93.69 133 THR A CA 1
ATOM 986 C C . THR A 1 133 ? 13.568 -1.926 -3.332 1.00 93.69 133 THR A C 1
ATOM 988 O O . THR A 1 133 ? 13.346 -1.260 -2.320 1.00 93.69 133 THR A O 1
ATOM 991 N N . TRP A 1 134 ? 13.390 -1.427 -4.557 1.00 95.00 134 TRP A N 1
ATOM 992 C CA . TRP A 1 134 ? 13.022 -0.035 -4.816 1.00 95.00 134 TRP A CA 1
ATOM 993 C C . TRP A 1 134 ? 11.746 0.088 -5.635 1.00 95.00 134 TRP A C 1
ATOM 995 O O . TRP A 1 134 ? 11.541 -0.665 -6.587 1.00 95.00 134 TRP A O 1
ATOM 1005 N N . ALA A 1 135 ? 10.952 1.106 -5.311 1.00 95.56 135 ALA A N 1
ATOM 1006 C CA . ALA A 1 135 ? 9.751 1.483 -6.044 1.00 95.56 135 ALA A CA 1
ATOM 1007 C C . ALA A 1 135 ? 9.694 2.999 -6.254 1.00 95.56 135 ALA A C 1
ATOM 1009 O O . ALA A 1 135 ? 10.148 3.778 -5.415 1.00 95.56 135 ALA A O 1
ATOM 1010 N N . SER A 1 136 ? 9.101 3.420 -7.363 1.00 95.06 136 SER A N 1
ATOM 1011 C CA . SER A 1 136 ? 8.737 4.809 -7.623 1.00 95.06 136 SER A CA 1
ATOM 1012 C C . SER A 1 136 ? 7.493 4.847 -8.496 1.00 95.06 136 SER A C 1
ATOM 1014 O O . SER A 1 136 ? 7.217 3.903 -9.240 1.00 95.06 136 SER A O 1
ATOM 1016 N N . TRP A 1 137 ? 6.745 5.938 -8.416 1.00 93.25 137 TRP A N 1
ATOM 1017 C CA . TRP A 1 137 ? 5.585 6.163 -9.260 1.00 93.25 137 TRP A CA 1
ATOM 1018 C C . TRP A 1 137 ? 5.543 7.615 -9.734 1.00 93.25 137 TRP A C 1
ATOM 1020 O O . TRP A 1 137 ? 6.103 8.494 -9.085 1.00 93.25 137 TRP A O 1
ATOM 1030 N N . ILE A 1 138 ? 4.874 7.865 -10.859 1.00 91.56 138 ILE A N 1
ATOM 1031 C CA . ILE A 1 138 ? 4.544 9.211 -11.344 1.00 91.56 138 ILE A CA 1
ATOM 1032 C C . ILE A 1 138 ? 3.137 9.262 -11.906 1.00 91.56 138 ILE A C 1
ATOM 1034 O O . ILE A 1 138 ? 2.573 8.244 -12.313 1.00 91.56 138 ILE A O 1
ATOM 1038 N N . ASN A 1 139 ? 2.612 10.478 -12.001 1.00 86.44 139 ASN A N 1
ATOM 1039 C CA . ASN A 1 139 ? 1.412 10.759 -12.764 1.00 86.44 139 ASN A CA 1
ATOM 1040 C C . ASN A 1 139 ? 1.781 11.198 -14.191 1.00 86.44 139 ASN A C 1
ATOM 1042 O O . ASN A 1 139 ? 2.330 12.280 -14.386 1.00 86.44 139 ASN A O 1
ATOM 1046 N N . ASN A 1 140 ? 1.486 10.361 -15.186 1.00 83.25 140 ASN A N 1
ATOM 1047 C CA . ASN A 1 140 ? 1.696 10.668 -16.606 1.00 83.25 140 ASN A CA 1
ATOM 1048 C C . ASN A 1 140 ? 0.435 10.343 -17.427 1.00 83.25 140 ASN A C 1
ATOM 1050 O O . ASN A 1 140 ? 0.467 9.524 -18.344 1.00 83.25 140 ASN A O 1
ATOM 1054 N N . GLY A 1 141 ? -0.710 10.910 -17.024 1.00 76.31 141 GLY A N 1
ATOM 1055 C CA . GLY A 1 141 ? -2.026 10.517 -17.552 1.00 76.31 141 GLY A CA 1
ATOM 1056 C C . GLY A 1 141 ? -2.534 9.183 -16.983 1.00 76.31 141 GLY A C 1
ATOM 1057 O O . GLY A 1 141 ? -3.407 8.547 -17.568 1.00 76.31 141 GLY A O 1
ATOM 1058 N N . GLY A 1 142 ? -1.959 8.764 -15.853 1.00 78.75 142 GLY A N 1
ATOM 1059 C CA . GLY A 1 142 ? -2.147 7.486 -15.168 1.00 78.75 142 GLY A CA 1
ATOM 1060 C C . GLY A 1 142 ? -0.993 7.239 -14.188 1.00 78.75 142 GLY A C 1
ATOM 1061 O O . GLY A 1 142 ? 0.006 7.962 -14.220 1.00 78.75 142 GLY A O 1
ATOM 1062 N N . THR A 1 143 ? -1.113 6.231 -13.319 1.00 85.94 143 THR A N 1
ATOM 1063 C CA . THR A 1 143 ? -0.050 5.868 -12.365 1.00 85.94 143 THR A CA 1
ATOM 1064 C C . THR A 1 143 ? 1.006 5.038 -13.085 1.00 85.94 143 THR A C 1
ATOM 1066 O O . THR A 1 143 ? 0.823 3.840 -13.281 1.00 85.94 143 THR A O 1
ATOM 1069 N N . PHE A 1 144 ? 2.112 5.642 -13.509 1.00 92.75 144 PHE A N 1
ATOM 1070 C CA . PHE A 1 144 ? 3.242 4.874 -14.033 1.00 92.75 144 PHE A CA 1
ATOM 1071 C C . PHE A 1 144 ? 4.133 4.437 -12.875 1.00 92.75 144 PHE A C 1
ATOM 1073 O O . PHE A 1 144 ? 4.579 5.274 -12.099 1.00 92.75 144 PHE A O 1
ATOM 1080 N N . CYS A 1 145 ? 4.388 3.139 -12.766 1.00 94.31 145 CYS A N 1
ATOM 1081 C CA . CYS A 1 145 ? 5.166 2.511 -11.710 1.00 94.31 145 CYS A CA 1
ATOM 1082 C C . CYS A 1 145 ? 6.503 2.002 -12.258 1.00 94.31 145 CYS A C 1
ATOM 1084 O O . CYS A 1 145 ? 6.554 1.447 -13.358 1.00 94.31 145 CYS A O 1
ATOM 1086 N N . GLY A 1 146 ? 7.573 2.152 -11.480 1.00 95.44 146 GLY A N 1
ATOM 1087 C CA . GLY A 1 146 ? 8.887 1.574 -11.751 1.00 95.44 146 GLY A CA 1
ATOM 1088 C C . GLY A 1 146 ? 9.428 0.844 -10.525 1.00 95.44 146 GLY A C 1
ATOM 1089 O O . GLY A 1 146 ? 9.326 1.360 -9.413 1.00 95.44 146 GLY A O 1
ATOM 1090 N N . CYS A 1 147 ? 10.018 -0.335 -10.737 1.00 95.56 147 CYS A N 1
ATOM 1091 C CA . CYS A 1 147 ? 10.646 -1.132 -9.682 1.00 95.56 147 CYS A CA 1
ATOM 1092 C C . CYS A 1 147 ? 12.090 -1.508 -10.048 1.00 95.56 147 CYS A C 1
ATOM 1094 O O . CYS A 1 147 ? 12.384 -1.799 -11.214 1.00 95.56 147 CYS A O 1
ATOM 1096 N N . TRP A 1 148 ? 12.983 -1.563 -9.055 1.00 95.12 148 TRP A N 1
ATOM 1097 C CA . TRP A 1 148 ? 14.391 -1.942 -9.238 1.00 95.12 148 TRP A CA 1
ATOM 1098 C C . TRP A 1 148 ? 14.830 -2.960 -8.186 1.00 95.12 148 TRP A C 1
ATOM 1100 O O . TRP A 1 148 ? 14.597 -2.760 -6.994 1.00 95.12 148 TRP A O 1
ATOM 1110 N N . ALA A 1 149 ? 15.472 -4.042 -8.640 1.00 88.69 149 ALA A N 1
ATOM 1111 C CA . ALA A 1 149 ? 15.858 -5.175 -7.800 1.00 88.69 149 ALA A CA 1
ATOM 1112 C C . ALA A 1 149 ? 16.810 -4.794 -6.658 1.00 88.69 149 ALA A C 1
ATOM 1114 O O . ALA A 1 149 ? 16.374 -4.791 -5.513 1.00 88.69 149 ALA A O 1
ATOM 1115 N N . ASP A 1 150 ? 18.068 -4.449 -6.956 1.00 80.56 150 ASP A N 1
ATOM 1116 C CA . ASP A 1 150 ? 19.117 -4.334 -5.925 1.00 80.56 150 ASP A CA 1
ATOM 1117 C C . ASP A 1 150 ? 19.782 -2.952 -5.884 1.00 80.56 150 ASP A C 1
ATOM 1119 O O . ASP A 1 150 ? 20.030 -2.392 -4.812 1.00 80.56 150 ASP A O 1
ATOM 1123 N N . SER A 1 151 ? 20.055 -2.360 -7.047 1.00 86.44 151 SER A N 1
ATOM 1124 C CA . SER A 1 151 ? 20.618 -1.013 -7.134 1.00 86.44 151 SER A CA 1
ATOM 1125 C C . SER A 1 151 ? 19.522 0.039 -7.027 1.00 86.44 151 SER A C 1
ATOM 1127 O O . SER A 1 151 ? 18.489 -0.074 -7.690 1.00 86.44 151 SER A O 1
ATOM 1129 N N . ALA A 1 152 ? 19.785 1.095 -6.253 1.00 86.88 152 ALA A N 1
ATOM 1130 C CA . ALA A 1 152 ? 18.953 2.292 -6.282 1.00 86.88 152 ALA A CA 1
ATOM 1131 C C . ALA A 1 152 ? 18.827 2.812 -7.728 1.00 86.88 152 ALA A C 1
ATOM 1133 O O . ALA A 1 152 ? 19.804 2.718 -8.484 1.00 86.88 152 ALA A O 1
ATOM 1134 N N . PRO A 1 153 ? 17.667 3.367 -8.122 1.00 89.88 153 PRO A N 1
ATOM 1135 C CA . PRO A 1 153 ? 17.551 4.046 -9.407 1.00 89.88 153 PRO A CA 1
ATOM 1136 C C . PRO A 1 153 ? 18.590 5.169 -9.502 1.00 89.88 153 PRO A C 1
ATOM 1138 O O . PRO A 1 153 ? 18.971 5.762 -8.493 1.00 89.88 153 PRO A O 1
ATOM 1141 N N . SER A 1 154 ? 19.044 5.497 -10.711 1.00 91.75 154 SER A N 1
ATOM 1142 C CA . SER A 1 154 ? 19.823 6.725 -10.905 1.00 91.75 154 SER A CA 1
ATOM 1143 C C . SER A 1 154 ? 18.882 7.921 -10.810 1.00 91.75 154 SER A C 1
ATOM 1145 O O . SER A 1 154 ? 17.804 7.865 -11.395 1.00 91.75 154 SER A O 1
ATOM 1147 N N . PHE A 1 155 ? 19.273 9.004 -10.146 1.00 91.31 155 PHE A N 1
ATOM 1148 C CA . PHE A 1 155 ? 18.392 10.157 -9.954 1.00 91.31 155 PHE A CA 1
ATOM 1149 C C . PHE A 1 155 ? 19.106 11.496 -10.118 1.00 91.31 155 PHE A C 1
ATOM 1151 O O . PHE A 1 155 ? 20.323 11.601 -9.955 1.00 91.31 155 PHE A O 1
ATOM 1158 N N . THR A 1 156 ? 18.322 12.532 -10.417 1.00 87.94 156 THR A N 1
ATOM 1159 C CA . THR A 1 156 ? 18.765 13.931 -10.383 1.00 87.94 156 THR A CA 1
ATOM 1160 C C . THR A 1 156 ? 17.969 14.707 -9.344 1.00 87.94 156 THR A C 1
ATOM 1162 O O . THR A 1 156 ? 16.738 14.755 -9.414 1.00 87.94 156 THR A O 1
ATOM 1165 N N . ASN A 1 157 ? 18.682 15.359 -8.428 1.00 75.44 157 ASN A N 1
ATOM 1166 C CA . ASN A 1 157 ? 18.106 16.183 -7.366 1.00 75.44 157 ASN A CA 1
ATOM 1167 C C . ASN A 1 157 ? 17.982 17.635 -7.846 1.00 75.44 157 ASN A C 1
ATOM 1169 O O . ASN A 1 157 ? 18.655 18.530 -7.340 1.00 75.44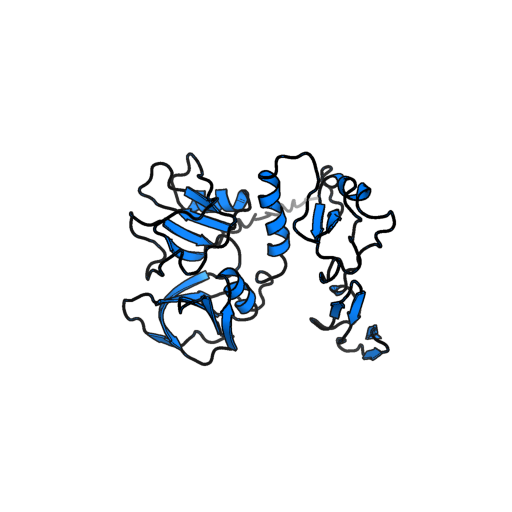 157 ASN A O 1
ATOM 1173 N N . ASP A 1 158 ? 17.180 17.852 -8.883 1.00 67.44 158 ASP A N 1
ATOM 1174 C CA . ASP A 1 158 ? 16.624 19.181 -9.147 1.00 67.44 158 ASP A CA 1
ATOM 1175 C C . ASP A 1 158 ? 15.498 19.398 -8.117 1.00 67.44 158 ASP A C 1
ATOM 1177 O O . ASP A 1 158 ? 14.832 18.442 -7.723 1.00 67.44 158 ASP A O 1
ATOM 1181 N N . GLN A 1 159 ? 15.342 20.621 -7.605 1.00 68.94 159 GLN A N 1
ATOM 1182 C CA . GLN A 1 159 ? 14.452 20.970 -6.488 1.00 68.94 159 GLN A CA 1
ATOM 1183 C C . GLN A 1 159 ? 12.982 20.564 -6.700 1.00 68.94 159 GLN A C 1
ATOM 1185 O O . GLN A 1 159 ? 12.213 20.526 -5.738 1.00 68.94 159 GLN A O 1
ATOM 1190 N N . THR A 1 160 ? 12.589 20.256 -7.936 1.00 86.06 160 THR A N 1
ATOM 1191 C CA . THR A 1 160 ? 11.234 19.818 -8.269 1.00 86.06 160 THR A CA 1
ATOM 1192 C C . THR A 1 160 ? 11.035 18.336 -7.962 1.00 86.06 160 THR A C 1
ATOM 1194 O O . THR A 1 160 ? 11.632 17.461 -8.590 1.00 86.06 160 THR A O 1
ATOM 1197 N N . CYS A 1 161 ? 10.137 18.042 -7.024 1.00 88.56 161 CYS A N 1
ATOM 1198 C CA . CYS A 1 161 ? 9.748 16.675 -6.720 1.00 88.56 161 CYS A CA 1
ATOM 1199 C C . CYS A 1 161 ? 8.795 16.128 -7.791 1.00 88.56 161 CYS A C 1
ATOM 1201 O O . CYS A 1 161 ? 7.678 16.615 -7.947 1.00 88.56 161 CYS A O 1
ATOM 1203 N N . THR A 1 162 ? 9.237 15.119 -8.541 1.00 91.62 162 THR A N 1
ATOM 1204 C CA . THR A 1 162 ? 8.422 14.472 -9.584 1.00 91.62 162 THR A CA 1
ATOM 1205 C C . THR A 1 162 ? 8.257 12.979 -9.315 1.00 91.62 162 THR A C 1
ATOM 1207 O O . THR A 1 162 ? 7.168 12.449 -9.492 1.00 91.62 162 THR A O 1
ATOM 1210 N N . TYR A 1 163 ? 9.312 12.324 -8.833 1.00 92.44 163 TYR A N 1
ATOM 1211 C CA . TYR A 1 163 ? 9.386 10.891 -8.580 1.00 92.44 163 TYR A CA 1
ATOM 1212 C C . TYR A 1 163 ? 9.661 10.643 -7.092 1.00 92.44 163 TYR A C 1
ATOM 1214 O O . TYR A 1 163 ? 10.822 10.704 -6.672 1.00 92.44 163 TYR A O 1
ATOM 1222 N N . PRO A 1 164 ? 8.643 10.363 -6.267 1.00 93.25 164 PRO A N 1
ATOM 1223 C CA . PRO A 1 164 ? 8.877 9.843 -4.929 1.00 93.25 164 PRO A CA 1
ATOM 1224 C C . PRO A 1 164 ? 9.512 8.452 -5.029 1.00 93.25 164 PRO A C 1
ATOM 1226 O O . PRO A 1 164 ? 9.075 7.602 -5.812 1.00 93.25 164 PRO A O 1
ATOM 1229 N N . VAL A 1 165 ? 10.576 8.230 -4.260 1.00 94.00 165 VAL A N 1
ATOM 1230 C CA . VAL A 1 165 ? 11.352 6.989 -4.264 1.00 94.00 165 VAL A CA 1
ATOM 1231 C C . VAL A 1 165 ? 11.225 6.305 -2.912 1.00 94.00 165 VAL A C 1
ATOM 1233 O O . VAL A 1 165 ? 11.466 6.899 -1.858 1.00 94.00 165 VAL A O 1
ATOM 1236 N N . TYR A 1 166 ? 10.883 5.023 -2.966 1.00 94.56 166 TYR A N 1
ATOM 1237 C CA . TYR A 1 166 ? 10.666 4.170 -1.811 1.00 94.56 166 TYR A CA 1
ATOM 1238 C C . TYR A 1 166 ? 11.643 3.006 -1.815 1.00 94.56 166 TYR A C 1
ATOM 1240 O O . TYR A 1 166 ? 12.043 2.512 -2.872 1.00 94.56 166 TYR A O 1
ATOM 1248 N N . LYS A 1 167 ? 11.976 2.536 -0.616 1.00 94.12 167 LYS A N 1
ATOM 1249 C CA . LYS A 1 167 ? 12.804 1.353 -0.399 1.00 94.12 167 LYS A CA 1
ATOM 1250 C C . LYS A 1 167 ? 12.104 0.372 0.528 1.00 94.12 167 LYS A C 1
ATOM 1252 O O . LYS A 1 167 ? 11.465 0.793 1.486 1.00 94.12 167 LYS A O 1
ATOM 1257 N N . HIS A 1 168 ? 12.264 -0.920 0.289 1.00 91.25 168 HIS A N 1
ATOM 1258 C CA . HIS A 1 168 ? 11.888 -1.966 1.234 1.00 91.25 168 HIS A CA 1
ATOM 1259 C C . HIS A 1 168 ? 12.859 -3.146 1.163 1.00 91.25 168 HIS A C 1
ATOM 1261 O O . HIS A 1 168 ? 13.768 -3.167 0.335 1.00 91.25 168 HIS A O 1
ATOM 1267 N N . THR A 1 169 ? 12.698 -4.130 2.042 1.00 86.12 169 THR A N 1
ATOM 1268 C CA . THR A 1 169 ? 13.443 -5.387 1.944 1.00 86.12 169 THR A CA 1
ATOM 1269 C C . THR A 1 169 ? 12.792 -6.284 0.892 1.00 86.12 169 THR A C 1
ATOM 1271 O O . THR A 1 169 ? 11.682 -6.763 1.110 1.00 86.12 169 THR A O 1
ATOM 1274 N N . ALA A 1 170 ? 13.473 -6.536 -0.230 1.00 76.31 170 ALA A N 1
ATOM 1275 C CA . ALA A 1 170 ? 12.963 -7.417 -1.281 1.00 76.31 170 ALA A CA 1
ATOM 1276 C C . ALA A 1 170 ? 12.544 -8.787 -0.718 1.00 76.31 170 ALA A C 1
ATOM 1278 O O . ALA A 1 170 ? 13.238 -9.370 0.118 1.00 76.31 170 ALA A O 1
ATOM 1279 N N . GLY A 1 171 ? 11.391 -9.297 -1.158 1.00 59.53 171 GLY A N 1
ATOM 1280 C CA . GLY A 1 171 ? 10.868 -10.584 -0.692 1.00 59.53 171 GLY A CA 1
ATOM 1281 C C . GLY A 1 171 ? 10.302 -10.577 0.733 1.00 59.53 171 GLY A C 1
ATOM 1282 O O . GLY A 1 171 ? 9.869 -11.627 1.207 1.00 59.53 171 GLY A O 1
ATOM 1283 N N . SER A 1 172 ? 10.241 -9.426 1.418 1.00 60.44 172 SER A N 1
ATOM 1284 C CA . SER A 1 172 ? 9.391 -9.292 2.603 1.00 60.44 172 SER A CA 1
ATOM 1285 C C . SER A 1 172 ? 7.939 -9.554 2.186 1.00 60.44 172 SER A C 1
ATOM 1287 O O . SER A 1 172 ? 7.416 -8.855 1.318 1.00 60.44 172 SER A O 1
ATOM 1289 N N . THR A 1 173 ? 7.291 -10.549 2.794 1.00 51.50 173 THR A N 1
ATOM 1290 C CA . THR A 1 173 ? 5.951 -11.097 2.477 1.00 51.50 173 THR A CA 1
ATOM 1291 C C . THR A 1 173 ? 4.768 -10.119 2.600 1.00 51.50 173 THR A C 1
ATOM 1293 O O . THR A 1 173 ? 3.609 -10.520 2.535 1.00 51.50 173 THR A O 1
ATOM 1296 N N . ASP A 1 174 ? 5.041 -8.826 2.723 1.00 49.69 174 ASP A N 1
ATOM 1297 C CA . ASP A 1 174 ? 4.070 -7.756 2.938 1.00 49.69 174 ASP A CA 1
ATOM 1298 C C . ASP A 1 174 ? 3.544 -7.107 1.647 1.00 49.69 174 ASP A C 1
ATOM 1300 O O . ASP A 1 174 ? 2.750 -6.170 1.698 1.00 49.69 174 ASP A O 1
ATOM 1304 N N . ALA A 1 175 ? 3.925 -7.597 0.468 1.00 45.81 175 ALA A N 1
ATOM 1305 C CA . ALA A 1 175 ? 3.534 -6.936 -0.775 1.00 45.81 175 ALA A CA 1
ATOM 1306 C C . ALA A 1 175 ? 2.215 -7.408 -1.415 1.00 45.81 175 ALA A C 1
ATOM 1308 O O . ALA A 1 175 ? 1.707 -6.722 -2.299 1.00 45.81 175 ALA A O 1
ATOM 1309 N N . SER A 1 176 ? 1.607 -8.533 -1.016 1.00 48.34 176 SER A N 1
ATOM 1310 C CA . SER A 1 176 ? 0.394 -8.989 -1.733 1.00 48.34 176 SER A CA 1
ATOM 1311 C C . SER A 1 176 ? -0.581 -9.904 -0.983 1.00 48.34 176 SER A C 1
ATOM 1313 O O . SER A 1 176 ? -1.773 -9.843 -1.280 1.00 48.34 176 SER A O 1
ATOM 1315 N N . GLY A 1 177 ? -0.140 -10.712 -0.011 1.00 43.09 177 GLY A N 1
ATOM 1316 C CA . GLY A 1 177 ? -0.990 -11.760 0.586 1.00 43.09 177 GLY A CA 1
ATOM 1317 C C . GLY A 1 177 ? -1.703 -11.377 1.887 1.00 43.09 177 GLY A C 1
ATOM 1318 O O . GLY A 1 177 ? -2.913 -11.534 2.008 1.00 43.09 177 GLY A O 1
ATOM 1319 N N . ILE A 1 178 ? -0.975 -10.840 2.869 1.00 44.72 178 ILE A N 1
ATOM 1320 C CA . ILE A 1 178 ? -1.497 -10.639 4.238 1.00 44.72 178 ILE A CA 1
ATOM 1321 C C . ILE A 1 178 ? -2.495 -9.472 4.313 1.00 44.72 178 ILE A C 1
ATOM 1323 O O . ILE A 1 178 ? -3.426 -9.481 5.117 1.00 44.72 178 ILE A O 1
ATOM 1327 N N . TYR A 1 179 ? -2.345 -8.464 3.456 1.00 45.28 179 TYR A N 1
ATOM 1328 C CA . TYR A 1 179 ? -3.152 -7.249 3.549 1.00 45.28 179 TYR A CA 1
ATOM 1329 C C . TYR A 1 179 ? -4.488 -7.318 2.813 1.00 45.28 179 TYR A C 1
ATOM 1331 O O . TYR A 1 179 ? -5.407 -6.617 3.233 1.00 45.28 179 TYR A O 1
ATOM 1339 N N . ARG A 1 180 ? -4.647 -8.181 1.798 1.00 47.03 180 ARG A N 1
ATOM 1340 C CA . ARG A 1 180 ? -5.979 -8.460 1.228 1.00 47.03 180 ARG A CA 1
ATOM 1341 C C . ARG A 1 180 ? -6.914 -9.046 2.298 1.00 47.03 180 ARG A C 1
ATOM 1343 O O . ARG A 1 180 ? -8.076 -8.657 2.362 1.00 47.03 180 ARG A O 1
ATOM 1350 N N . LYS A 1 181 ? -6.365 -9.846 3.225 1.00 44.97 181 LYS A N 1
ATOM 1351 C CA . LYS A 1 181 ? -7.083 -10.439 4.371 1.00 44.97 181 LYS A CA 1
ATOM 1352 C C . LYS A 1 181 ? -7.613 -9.400 5.371 1.00 44.97 181 LYS A C 1
ATOM 1354 O O . LYS A 1 181 ? -8.665 -9.580 5.979 1.00 44.97 181 LYS A O 1
ATOM 1359 N N . ARG A 1 182 ? -6.927 -8.255 5.518 1.00 43.28 182 ARG A N 1
ATOM 1360 C CA . ARG A 1 182 ? -7.372 -7.141 6.381 1.00 43.28 182 ARG A CA 1
ATOM 1361 C C . ARG A 1 182 ? -8.298 -6.143 5.687 1.00 43.28 182 ARG A C 1
ATOM 1363 O O . ARG A 1 182 ? -9.067 -5.502 6.388 1.00 43.28 182 ARG A O 1
ATOM 1370 N N . ASP A 1 183 ? -8.306 -6.038 4.357 1.00 46.84 183 ASP A N 1
ATOM 1371 C CA . ASP A 1 183 ? -9.213 -5.129 3.622 1.00 46.84 183 ASP A CA 1
ATOM 1372 C C . ASP A 1 183 ? -10.693 -5.464 3.751 1.00 46.84 183 ASP A C 1
ATOM 1374 O O . ASP A 1 183 ? -11.557 -4.591 3.621 1.00 46.84 183 ASP A O 1
ATOM 1378 N N . ALA A 1 184 ? -10.998 -6.723 4.050 1.00 48.44 184 ALA A N 1
ATOM 1379 C CA . ALA A 1 184 ? -12.357 -7.136 4.329 1.00 48.44 184 ALA A CA 1
ATOM 1380 C C . ALA A 1 184 ? -12.856 -6.621 5.689 1.00 48.44 184 ALA A C 1
ATOM 1382 O O . ALA A 1 184 ? -14.063 -6.488 5.850 1.00 48.44 184 ALA A O 1
ATOM 1383 N N . ALA A 1 185 ? -11.982 -6.318 6.659 1.00 46.75 185 ALA A N 1
ATOM 1384 C CA . ALA A 1 185 ? -12.388 -6.035 8.038 1.00 46.75 185 ALA A CA 1
ATOM 1385 C C . ALA A 1 185 ? -12.974 -4.617 8.267 1.00 46.75 185 ALA A C 1
ATOM 1387 O O . ALA A 1 185 ? -14.054 -4.527 8.851 1.00 46.75 185 ALA A O 1
ATOM 1388 N N . PRO A 1 186 ? -12.383 -3.505 7.778 1.00 49.50 186 PRO A N 1
ATOM 1389 C CA . PRO A 1 186 ? -12.912 -2.155 8.013 1.00 49.50 186 PRO A CA 1
ATOM 1390 C C . PRO A 1 186 ? -14.226 -1.878 7.277 1.00 49.50 186 PRO A C 1
ATOM 1392 O O . PRO A 1 186 ? -15.089 -1.165 7.788 1.00 49.50 186 PRO A O 1
ATOM 1395 N N . LYS A 1 187 ? -14.436 -2.496 6.104 1.00 47.75 187 LYS A N 1
ATOM 1396 C CA . LYS A 1 187 ? -15.715 -2.402 5.376 1.00 47.75 187 LYS A CA 1
ATOM 1397 C C . LYS A 1 187 ? -16.892 -3.015 6.154 1.00 47.75 187 LYS A C 1
ATOM 1399 O O . LYS A 1 187 ? -18.038 -2.713 5.833 1.00 47.75 187 LYS A O 1
ATOM 1404 N N . ARG A 1 188 ? -16.636 -3.820 7.196 1.00 48.78 188 ARG A N 1
ATOM 1405 C CA . ARG A 1 188 ? -17.667 -4.488 8.014 1.00 48.78 188 ARG A CA 1
ATOM 1406 C C . ARG A 1 188 ? -18.260 -3.611 9.109 1.00 48.78 188 ARG A C 1
ATOM 1408 O O . ARG A 1 188 ? -19.377 -3.877 9.527 1.00 48.78 188 ARG A O 1
ATOM 1415 N N . MET A 1 189 ? -17.572 -2.555 9.551 1.00 45.56 189 MET A N 1
ATOM 1416 C CA . MET A 1 189 ? -18.126 -1.666 10.587 1.00 45.56 189 MET A CA 1
ATOM 1417 C C . MET A 1 189 ? -19.097 -0.615 10.026 1.00 45.56 189 MET A C 1
ATOM 1419 O O . MET A 1 189 ? -19.874 -0.040 10.780 1.00 45.56 189 MET A O 1
ATOM 1423 N N . LEU A 1 190 ? -19.085 -0.381 8.707 1.00 45.62 190 LEU A N 1
ATOM 1424 C CA . LEU A 1 190 ? -19.938 0.615 8.046 1.00 45.62 190 LEU A CA 1
ATOM 1425 C C . LEU A 1 190 ? -21.240 0.031 7.463 1.00 45.62 190 LEU A C 1
ATOM 1427 O O . LEU A 1 190 ? -22.149 0.787 7.128 1.00 45.62 190 LEU A O 1
ATOM 1431 N N . ALA A 1 191 ? -21.370 -1.296 7.372 1.00 43.75 191 ALA A N 1
ATOM 1432 C CA . ALA A 1 191 ? -22.582 -1.965 6.899 1.00 43.75 191 ALA A CA 1
ATOM 1433 C C . ALA A 1 191 ? -23.428 -2.448 8.090 1.00 43.75 191 ALA A C 1
ATOM 1435 O O . ALA A 1 191 ? -23.382 -3.610 8.480 1.00 43.75 191 ALA A O 1
ATOM 1436 N N . GLY A 1 192 ? -24.194 -1.533 8.687 1.00 43.12 192 GLY A N 1
ATOM 1437 C CA . GLY A 1 192 ? -25.092 -1.780 9.823 1.00 43.12 192 GLY A CA 1
ATOM 1438 C C . GLY A 1 192 ? -26.324 -2.645 9.512 1.00 43.12 192 GLY A C 1
ATOM 1439 O O . GLY A 1 192 ? -27.447 -2.235 9.788 1.00 43.12 192 GLY A O 1
ATOM 1440 N N . SER A 1 193 ? -26.143 -3.844 8.959 1.00 45.50 193 SER A N 1
ATOM 1441 C CA . SER A 1 193 ? -27.207 -4.840 8.805 1.00 45.50 193 SER A CA 1
ATOM 1442 C C . SER A 1 193 ? -26.747 -6.175 9.376 1.00 45.50 193 SER A C 1
ATOM 1444 O O . SER A 1 193 ? -25.640 -6.602 9.075 1.00 45.50 193 SER A O 1
ATOM 1446 N N . ASN A 1 194 ? -27.604 -6.835 10.159 1.00 55.25 194 ASN A N 1
ATOM 1447 C CA . ASN A 1 194 ? -27.405 -8.136 10.825 1.00 55.25 194 ASN A CA 1
ATOM 1448 C C . ASN A 1 194 ? -27.208 -9.333 9.857 1.00 55.25 194 ASN A C 1
ATOM 1450 O O . ASN A 1 194 ? -27.771 -10.404 10.070 1.00 55.25 194 ASN A O 1
ATOM 1454 N N . GLY A 1 195 ? -26.473 -9.159 8.762 1.00 64.88 195 GLY A N 1
ATOM 1455 C CA . GLY A 1 195 ? -26.245 -10.159 7.732 1.00 64.88 195 GLY A CA 1
ATOM 1456 C C . GLY A 1 195 ? -24.779 -10.196 7.328 1.00 64.88 195 GLY A C 1
ATOM 1457 O O . GLY A 1 195 ? -24.130 -9.164 7.167 1.00 64.88 195 GLY A O 1
ATOM 1458 N N . VAL A 1 196 ? -24.268 -11.407 7.151 1.00 73.69 196 VAL A N 1
ATOM 1459 C CA . VAL A 1 196 ? -22.957 -11.645 6.555 1.00 73.69 196 VAL A CA 1
ATOM 1460 C C . VAL A 1 196 ? -23.033 -11.308 5.072 1.00 73.69 196 VAL A C 1
ATOM 1462 O O . VAL A 1 196 ? -23.819 -11.903 4.339 1.00 73.69 196 VAL A O 1
ATOM 1465 N N . SER A 1 197 ? -22.245 -10.323 4.644 1.00 81.75 197 SER A N 1
ATOM 1466 C CA . SER A 1 197 ? -22.227 -9.841 3.265 1.00 81.75 197 SER A CA 1
ATOM 1467 C C . SER A 1 197 ? -20.792 -9.753 2.767 1.00 81.75 197 SER A C 1
ATOM 1469 O O . SER A 1 197 ? -19.951 -9.087 3.373 1.00 81.75 197 SER A O 1
ATOM 1471 N N . CYS A 1 198 ? -20.524 -10.430 1.654 1.00 80.94 198 CYS A N 1
ATOM 1472 C CA . CYS A 1 198 ? -19.255 -10.370 0.949 1.00 80.94 198 CYS A CA 1
ATOM 1473 C C . CYS A 1 198 ? -19.437 -9.628 -0.379 1.00 80.94 198 CYS A C 1
ATOM 1475 O O . CYS A 1 198 ? -20.457 -9.808 -1.045 1.00 80.94 198 CYS A O 1
ATOM 1477 N N . PRO A 1 199 ? -18.489 -8.765 -0.779 1.00 81.06 199 PRO A N 1
ATOM 1478 C CA . PRO A 1 199 ? -18.603 -8.040 -2.035 1.00 81.06 199 PRO A CA 1
ATOM 1479 C C . PRO A 1 199 ? -18.427 -8.985 -3.232 1.00 81.06 199 PRO A C 1
ATOM 1481 O O . PRO A 1 199 ? -17.546 -9.843 -3.237 1.00 81.06 199 PRO A O 1
ATOM 1484 N N . GLY A 1 200 ? -19.227 -8.778 -4.280 1.00 83.50 200 GLY A N 1
ATOM 1485 C CA . GLY A 1 200 ? -19.107 -9.516 -5.539 1.00 83.50 200 GLY A CA 1
ATOM 1486 C C . GLY A 1 200 ? -19.405 -11.011 -5.393 1.00 83.50 200 GLY A C 1
ATOM 1487 O O . GLY A 1 200 ? -20.425 -11.383 -4.823 1.00 83.50 200 GLY A O 1
ATOM 1488 N N . ASN A 1 201 ? -18.510 -11.847 -5.930 1.00 78.31 201 ASN A N 1
ATOM 1489 C CA . ASN A 1 201 ? -18.629 -13.313 -5.937 1.00 78.31 201 ASN A CA 1
ATOM 1490 C C . ASN A 1 201 ? -17.838 -13.992 -4.801 1.00 78.31 201 ASN A C 1
ATOM 1492 O O . ASN A 1 201 ? -17.575 -15.190 -4.871 1.00 78.31 201 ASN A O 1
ATOM 1496 N N . LEU A 1 202 ? -17.410 -13.240 -3.785 1.00 87.81 202 LEU A N 1
ATOM 1497 C CA . LEU A 1 202 ? -16.649 -13.797 -2.667 1.00 87.81 202 LEU A CA 1
ATOM 1498 C C . LEU A 1 202 ? -17.559 -14.578 -1.712 1.00 87.81 202 LEU A C 1
ATOM 1500 O O . LEU A 1 202 ? -18.695 -14.176 -1.452 1.00 87.81 202 LEU A O 1
ATOM 1504 N N . LEU A 1 203 ? -17.029 -15.658 -1.140 1.00 87.62 203 LEU A N 1
ATOM 1505 C CA . LEU A 1 203 ? -17.728 -16.490 -0.169 1.00 87.62 203 LEU A CA 1
ATOM 1506 C C . LEU A 1 203 ? -17.326 -16.133 1.264 1.00 87.62 203 LEU A C 1
ATOM 1508 O O . LEU A 1 203 ? -16.135 -16.031 1.547 1.00 87.62 203 LEU A O 1
ATOM 1512 N N . PRO A 1 204 ? -18.284 -15.981 2.192 1.00 90.50 204 PRO A N 1
ATOM 1513 C CA . PRO A 1 204 ? -17.987 -15.800 3.608 1.00 90.50 204 PRO A CA 1
ATOM 1514 C C . PRO A 1 204 ? -17.575 -17.130 4.243 1.00 90.50 204 PRO A C 1
ATOM 1516 O O . PRO A 1 204 ? -18.411 -17.929 4.663 1.00 90.50 204 PRO A O 1
ATOM 1519 N N . CYS A 1 205 ? -16.278 -17.364 4.317 1.00 88.31 205 CYS A N 1
ATOM 1520 C CA . CYS A 1 205 ? -15.666 -18.541 4.904 1.00 88.31 205 CYS A CA 1
ATOM 1521 C C . CYS A 1 205 ? -15.356 -18.319 6.378 1.00 88.31 205 CYS A C 1
ATOM 1523 O O . CYS A 1 205 ? -14.873 -17.258 6.752 1.00 88.31 205 CYS A O 1
ATOM 1525 N N . LEU A 1 206 ? -15.610 -19.311 7.225 1.00 87.88 206 LEU A N 1
ATOM 1526 C CA . LEU A 1 206 ? -15.195 -19.260 8.623 1.00 87.88 206 LEU A CA 1
ATOM 1527 C C . LEU A 1 206 ? -13.671 -19.154 8.716 1.00 87.88 206 LEU A C 1
ATOM 1529 O O . LEU A 1 206 ? -12.943 -19.741 7.910 1.00 87.88 206 LEU A O 1
ATOM 1533 N N . VAL A 1 207 ? -13.195 -18.396 9.700 1.00 85.69 207 VAL A N 1
ATOM 1534 C CA . VAL A 1 207 ? -11.766 -18.353 10.031 1.00 85.69 207 VAL A CA 1
ATOM 1535 C C . VAL A 1 207 ? -11.390 -19.556 10.897 1.00 85.69 207 VAL A C 1
ATOM 1537 O O . VAL A 1 207 ? -12.252 -20.190 11.506 1.00 85.69 207 VAL A O 1
ATOM 1540 N N . ALA A 1 208 ? -10.095 -19.877 10.951 1.00 82.25 208 ALA A N 1
ATOM 1541 C CA . ALA A 1 208 ? -9.597 -20.991 11.751 1.00 82.25 208 ALA A CA 1
ATOM 1542 C C . ALA A 1 208 ? -10.086 -20.893 13.209 1.00 82.25 208 ALA A C 1
ATOM 1544 O O . ALA A 1 208 ? -10.071 -19.791 13.769 1.00 82.25 208 ALA A O 1
ATOM 1545 N N . PRO A 1 209 ? -10.455 -22.016 13.855 1.00 76.25 209 PRO A N 1
ATOM 1546 C CA . PRO A 1 209 ? -10.814 -22.004 15.264 1.00 76.25 209 PRO A CA 1
ATOM 1547 C C . PRO A 1 209 ? -9.660 -21.433 16.087 1.00 76.25 209 PRO A C 1
ATOM 1549 O O . PRO A 1 209 ? -8.513 -21.868 15.955 1.00 76.25 209 PRO A O 1
ATOM 1552 N N . THR A 1 210 ? -9.960 -20.468 16.949 1.00 72.00 210 THR A N 1
ATOM 1553 C CA . THR A 1 210 ? -8.981 -19.903 17.883 1.00 72.00 210 THR A CA 1
ATOM 1554 C C . THR A 1 210 ? -9.431 -20.152 19.319 1.00 72.00 210 THR A C 1
ATOM 1556 O O . THR A 1 210 ? -10.549 -20.597 19.569 1.00 72.00 210 THR A O 1
ATOM 1559 N N . SER A 1 211 ? -8.564 -19.873 20.293 1.00 66.75 211 SER A N 1
ATOM 1560 C CA . SER A 1 211 ? -8.945 -19.922 21.710 1.00 66.75 211 SER A CA 1
ATOM 1561 C C . SER A 1 211 ? -9.931 -18.819 22.117 1.00 66.75 211 SER A C 1
ATOM 1563 O O . SER A 1 211 ? -10.388 -18.818 23.258 1.00 66.75 211 SER A O 1
ATOM 1565 N N . ASP A 1 212 ? -10.212 -17.858 21.234 1.00 68.56 212 ASP A N 1
ATOM 1566 C CA . ASP A 1 212 ? -11.176 -16.791 21.477 1.00 68.56 212 ASP A CA 1
ATOM 1567 C C . ASP A 1 212 ? -12.592 -17.293 21.166 1.00 68.56 212 ASP A C 1
ATOM 1569 O O . ASP A 1 212 ? -12.852 -17.606 20.010 1.00 68.56 212 ASP A O 1
ATOM 1573 N N . PRO A 1 213 ? -13.523 -17.340 22.135 1.00 67.19 213 PRO A N 1
ATOM 1574 C CA . PRO A 1 213 ? -14.884 -17.844 21.936 1.00 67.19 213 PRO A CA 1
ATOM 1575 C C . PRO A 1 213 ? -15.715 -17.073 20.894 1.00 67.19 213 PRO A C 1
ATOM 1577 O O . PRO A 1 213 ? -16.752 -17.576 20.480 1.00 67.19 213 PRO A O 1
ATOM 1580 N N . SER A 1 214 ? -15.278 -15.894 20.439 1.00 69.94 214 SER A N 1
ATOM 1581 C CA . SER A 1 214 ? -15.921 -15.145 19.345 1.00 69.94 214 SER A CA 1
ATOM 1582 C C . SER A 1 214 ? -15.580 -15.658 17.935 1.00 69.94 214 SER A C 1
ATOM 1584 O O . SER A 1 214 ? -16.041 -15.104 16.933 1.00 69.94 214 SER A O 1
ATOM 1586 N N . TRP A 1 215 ? -14.785 -16.728 17.829 1.00 71.38 215 TRP A N 1
ATOM 1587 C CA . TRP A 1 215 ? -14.379 -17.304 16.545 1.00 71.38 215 TRP A CA 1
ATOM 1588 C C . TRP A 1 215 ? -15.558 -17.834 15.712 1.00 71.38 215 TRP A C 1
ATOM 1590 O O . TRP A 1 215 ? -15.485 -17.802 14.487 1.00 71.38 215 TRP A O 1
ATOM 1600 N N . GLU A 1 216 ? -16.648 -18.269 16.352 1.00 68.25 216 GLU A N 1
ATOM 1601 C CA . GLU A 1 216 ? -17.815 -18.872 15.682 1.00 68.25 216 GLU A CA 1
ATOM 1602 C C . GLU A 1 216 ? -18.573 -17.886 14.773 1.00 68.25 216 GLU A C 1
ATOM 1604 O O . GLU A 1 216 ? -19.168 -18.302 13.779 1.00 68.25 216 GLU A O 1
ATOM 1609 N N . ASP A 1 217 ? -18.483 -16.584 15.064 1.00 71.62 217 ASP A N 1
ATOM 1610 C CA . ASP A 1 217 ? -19.095 -15.503 14.273 1.00 71.62 217 ASP A CA 1
ATOM 1611 C C . ASP A 1 217 ? -18.088 -14.814 13.331 1.00 71.62 217 ASP A C 1
ATOM 1613 O O . ASP A 1 217 ? -18.408 -13.856 12.617 1.00 71.62 217 ASP A O 1
ATOM 1617 N N . SER A 1 218 ? -16.835 -15.271 13.334 1.00 81.12 218 SER A N 1
ATOM 1618 C CA . SER A 1 218 ? -15.765 -14.669 12.548 1.00 81.12 218 SER A CA 1
ATOM 1619 C C . SER A 1 218 ? -15.671 -15.324 11.169 1.00 81.12 218 SER A C 1
ATOM 1621 O O . SER A 1 218 ? -15.507 -16.535 11.035 1.00 81.12 218 SER A O 1
ATOM 1623 N N . TYR A 1 219 ? -15.734 -14.507 10.118 1.00 88.56 219 TYR A N 1
ATOM 1624 C CA . TYR A 1 219 ? -15.604 -14.964 8.732 1.00 88.56 219 TYR A CA 1
ATOM 1625 C C . TYR A 1 219 ? -14.634 -14.105 7.922 1.00 88.56 219 TYR A C 1
ATOM 1627 O O . TYR A 1 219 ? -14.355 -12.953 8.252 1.00 88.56 219 TYR A O 1
ATOM 1635 N N . GLU A 1 220 ? -14.165 -14.631 6.804 1.00 86.75 220 GLU A N 1
ATOM 1636 C CA . GLU A 1 220 ? -13.394 -13.961 5.768 1.00 86.75 220 GLU A CA 1
ATOM 1637 C C . GLU A 1 220 ? -14.109 -14.108 4.425 1.00 86.75 220 GLU A C 1
ATOM 1639 O O . GLU A 1 220 ? -14.731 -15.126 4.161 1.00 86.75 220 GLU A O 1
ATOM 1644 N N . CYS A 1 221 ? -14.071 -13.077 3.584 1.00 89.19 221 CYS A N 1
ATOM 1645 C CA . CYS A 1 221 ? -14.645 -13.158 2.243 1.00 89.19 221 CYS A CA 1
ATOM 1646 C C . CYS A 1 221 ? -13.564 -13.645 1.278 1.00 89.19 221 CYS A C 1
ATOM 1648 O O . CYS A 1 221 ? -12.668 -12.868 0.957 1.00 89.19 221 CYS A O 1
ATOM 1650 N N . LEU A 1 222 ? -13.647 -14.896 0.830 1.00 89.94 222 LEU A N 1
ATOM 1651 C CA . LEU A 1 222 ? -12.620 -15.551 0.018 1.00 89.94 222 LEU A CA 1
ATOM 1652 C C . LEU A 1 222 ? -13.114 -15.820 -1.405 1.00 89.94 222 LEU A C 1
ATOM 1654 O O . LEU A 1 222 ? -14.277 -16.172 -1.621 1.00 89.94 222 LEU A O 1
ATOM 1658 N N . ASP A 1 223 ? -12.221 -15.672 -2.385 1.00 91.00 223 ASP A N 1
ATOM 1659 C CA . ASP A 1 223 ? -12.476 -16.100 -3.761 1.00 91.00 223 ASP A CA 1
ATOM 1660 C C . ASP A 1 223 ? -12.064 -17.562 -3.926 1.00 91.00 223 ASP A C 1
ATOM 1662 O O . ASP A 1 223 ? -10.952 -17.877 -4.337 1.00 91.00 223 ASP A O 1
ATOM 1666 N N . THR A 1 224 ? -12.983 -18.475 -3.645 1.00 90.44 224 THR A N 1
ATOM 1667 C CA . THR A 1 224 ? -12.701 -19.920 -3.704 1.00 90.44 224 THR A CA 1
ATOM 1668 C C . THR A 1 224 ? -12.410 -20.472 -5.110 1.00 90.44 224 THR A C 1
ATOM 1670 O O . THR A 1 224 ? -12.139 -21.664 -5.275 1.00 90.44 224 THR A O 1
ATOM 1673 N N . VAL A 1 225 ? -12.473 -19.628 -6.147 1.00 88.50 225 VAL A N 1
ATOM 1674 C CA . VAL A 1 225 ? -12.155 -20.002 -7.531 1.00 88.50 225 VAL A CA 1
ATOM 1675 C C . VAL A 1 225 ? -10.677 -19.785 -7.855 1.00 88.50 225 VAL A C 1
ATOM 1677 O O . VAL A 1 225 ? -10.142 -20.504 -8.705 1.00 88.50 225 VAL A O 1
ATOM 1680 N N . SER A 1 226 ? -10.033 -18.808 -7.210 1.00 90.12 226 SER A N 1
ATOM 1681 C CA . SER A 1 226 ? -8.665 -18.378 -7.529 1.00 90.12 226 SER A CA 1
ATOM 1682 C C . SER A 1 226 ? -7.731 -18.268 -6.322 1.00 90.12 226 SER A C 1
ATOM 1684 O O . SER A 1 226 ? -6.514 -18.180 -6.500 1.00 90.12 226 SER A O 1
ATOM 1686 N N . ASP A 1 227 ? -8.264 -18.311 -5.100 1.00 92.25 227 ASP A N 1
ATOM 1687 C CA . ASP A 1 227 ? -7.469 -18.269 -3.880 1.00 92.25 227 ASP A CA 1
ATOM 1688 C C . ASP A 1 227 ? -6.764 -19.610 -3.642 1.00 92.25 227 ASP A C 1
ATOM 1690 O O . ASP A 1 227 ? -7.381 -20.676 -3.631 1.00 92.25 227 ASP A O 1
ATOM 1694 N N . LEU A 1 228 ? -5.447 -19.548 -3.450 1.00 93.75 228 LEU A N 1
ATOM 1695 C CA . LEU A 1 228 ? -4.602 -20.708 -3.185 1.00 93.75 228 LEU A CA 1
ATOM 1696 C C . LEU A 1 228 ? -4.924 -21.378 -1.849 1.00 93.75 228 LEU A C 1
ATOM 1698 O O . LEU A 1 228 ? -4.806 -22.594 -1.765 1.00 93.75 228 LEU A O 1
ATOM 1702 N N . GLU A 1 229 ? -5.306 -20.616 -0.825 1.00 93.31 229 GLU A N 1
ATOM 1703 C CA . GLU A 1 229 ? -5.524 -21.132 0.532 1.00 93.31 229 GLU A CA 1
ATOM 1704 C C . GLU A 1 229 ? -6.960 -21.644 0.746 1.00 93.31 229 GLU A C 1
ATOM 1706 O O . GLU A 1 229 ? -7.239 -22.332 1.726 1.00 93.31 229 GLU A O 1
ATOM 1711 N N . ALA A 1 230 ? -7.872 -21.311 -0.170 1.00 92.94 230 ALA A N 1
ATOM 1712 C CA . ALA A 1 230 ? -9.297 -21.634 -0.109 1.00 92.94 230 ALA A CA 1
ATOM 1713 C C . ALA A 1 230 ? -9.813 -22.183 -1.445 1.00 92.94 230 ALA A C 1
ATOM 1715 O O . ALA A 1 230 ? -10.940 -21.915 -1.868 1.00 92.94 230 ALA A O 1
ATOM 1716 N N . CYS A 1 231 ? -8.976 -22.941 -2.148 1.00 93.38 231 CYS A N 1
ATOM 1717 C CA . CYS A 1 231 ? -9.317 -23.414 -3.476 1.00 93.38 231 CYS A CA 1
ATOM 1718 C C . CYS A 1 231 ? -10.420 -24.468 -3.404 1.00 93.38 231 CYS A C 1
ATOM 1720 O O . CYS A 1 231 ? -10.308 -25.451 -2.673 1.00 93.38 231 CYS A O 1
ATOM 1722 N N . GLY A 1 232 ? -11.494 -24.262 -4.161 1.00 90.50 232 GLY A N 1
ATOM 1723 C CA . GLY A 1 232 ? -12.625 -25.188 -4.201 1.00 90.50 232 GLY A CA 1
ATOM 1724 C C . GLY A 1 232 ? -13.652 -25.012 -3.086 1.00 90.50 232 GLY A C 1
ATOM 1725 O O . GLY A 1 232 ? -14.724 -25.602 -3.172 1.00 90.50 232 GLY A O 1
ATOM 1726 N N . GLY A 1 233 ? -13.391 -24.164 -2.088 1.00 91.38 233 GLY A N 1
ATOM 1727 C CA . GLY A 1 233 ? -14.360 -23.900 -1.031 1.00 91.38 233 GLY A CA 1
ATOM 1728 C C . GLY A 1 233 ? -13.778 -23.213 0.196 1.00 91.38 233 GLY A C 1
ATOM 1729 O O . GLY A 1 233 ? -12.654 -22.725 0.200 1.00 91.38 233 GLY A O 1
ATOM 1730 N N . CYS A 1 234 ? -14.550 -23.172 1.276 1.00 90.69 234 CYS A N 1
ATOM 1731 C CA . CYS A 1 234 ? -14.099 -22.561 2.523 1.00 90.69 234 CYS A CA 1
ATOM 1732 C C . CYS A 1 234 ? -13.294 -23.567 3.366 1.00 90.69 234 CYS A C 1
ATOM 1734 O O . CYS A 1 234 ? -13.836 -24.635 3.666 1.00 90.69 234 CYS A O 1
ATOM 1736 N N . PRO A 1 235 ? -12.059 -23.252 3.810 1.00 89.00 235 PRO A N 1
ATOM 1737 C CA . PRO A 1 235 ? -11.214 -24.204 4.545 1.00 89.00 235 PRO A CA 1
ATOM 1738 C C . PRO A 1 235 ? -11.837 -24.700 5.854 1.00 89.00 235 PRO A C 1
ATOM 1740 O O . PRO A 1 235 ? -11.712 -25.869 6.210 1.00 89.00 235 PRO A O 1
ATOM 1743 N N . TYR A 1 236 ? -12.558 -23.818 6.551 1.00 87.31 236 TYR A N 1
ATOM 1744 C CA . TYR A 1 236 ? -13.226 -24.115 7.824 1.00 87.31 236 TYR A CA 1
ATOM 1745 C C . TYR A 1 236 ? -14.754 -24.132 7.704 1.00 87.31 236 TYR A C 1
ATOM 1747 O O . TYR A 1 236 ? -15.461 -24.083 8.706 1.00 87.31 236 TYR A O 1
ATOM 1755 N N . GLY A 1 237 ? -15.270 -24.222 6.476 1.00 87.44 237 GLY A N 1
ATOM 1756 C CA . GLY A 1 237 ? -16.700 -24.184 6.186 1.00 87.44 237 GLY A CA 1
ATOM 1757 C C . GLY A 1 237 ? -17.241 -22.777 5.926 1.00 87.44 237 GLY A C 1
ATOM 1758 O O . GLY A 1 237 ? -16.592 -21.761 6.178 1.00 87.44 237 GLY A O 1
ATOM 1759 N N . LEU A 1 238 ? -18.438 -22.728 5.347 1.00 87.31 238 LEU A N 1
ATOM 1760 C CA . LEU A 1 238 ? -19.147 -21.485 5.055 1.00 87.31 238 LEU A CA 1
ATOM 1761 C C . LEU A 1 238 ? -19.759 -20.919 6.344 1.00 87.31 238 LEU A C 1
ATOM 1763 O O . LEU A 1 238 ? -20.275 -21.670 7.172 1.00 87.31 238 LEU A O 1
ATOM 1767 N N . HIS A 1 239 ? -19.762 -19.597 6.493 1.00 85.81 239 HIS A N 1
ATOM 1768 C CA . HIS A 1 239 ? -20.416 -18.952 7.623 1.00 85.81 239 HIS A CA 1
ATOM 1769 C C . HIS A 1 239 ? -21.922 -19.303 7.651 1.00 85.81 239 HIS A C 1
ATOM 1771 O O . HIS A 1 239 ? -22.598 -19.157 6.624 1.00 85.81 239 HIS A O 1
ATOM 1777 N N . PRO A 1 240 ? -22.502 -19.696 8.804 1.00 79.00 240 PRO A N 1
ATOM 1778 C CA . PRO A 1 240 ? -23.885 -20.183 8.888 1.00 79.00 240 PRO A CA 1
ATOM 1779 C C . PRO A 1 240 ? -24.930 -19.218 8.314 1.00 79.00 240 PRO A C 1
ATOM 1781 O O . PRO A 1 240 ? -25.864 -19.632 7.629 1.00 79.00 240 PRO A O 1
ATOM 1784 N N . ALA A 1 241 ? -24.741 -17.913 8.521 1.00 78.00 241 ALA A N 1
ATOM 1785 C CA . ALA A 1 241 ? -25.633 -16.877 7.989 1.00 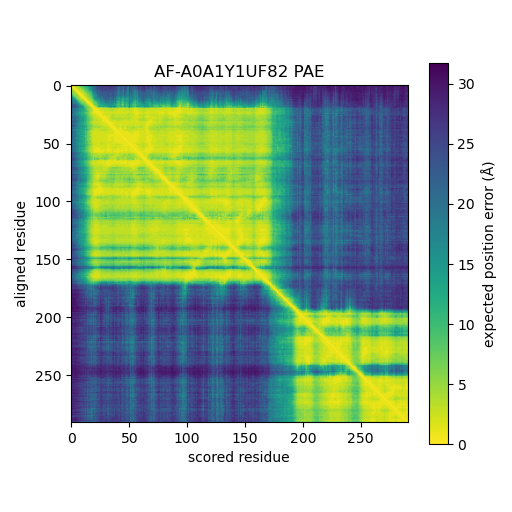78.00 241 ALA A CA 1
ATOM 1786 C C . ALA A 1 241 ? -25.650 -16.771 6.447 1.00 78.00 241 ALA A C 1
ATOM 1788 O O . ALA A 1 241 ? -26.551 -16.144 5.896 1.00 78.00 241 ALA A O 1
ATOM 1789 N N . ALA A 1 242 ? -24.689 -17.381 5.747 1.00 71.62 242 ALA A N 1
ATOM 1790 C CA . ALA A 1 242 ? -24.623 -17.419 4.284 1.00 71.62 242 ALA A CA 1
ATOM 1791 C C . ALA A 1 242 ? -25.201 -18.708 3.676 1.00 71.62 242 ALA A C 1
ATOM 1793 O O . ALA A 1 242 ? -25.510 -18.756 2.484 1.00 71.62 242 ALA A O 1
ATOM 1794 N N . SER A 1 243 ? -25.424 -19.732 4.509 1.00 58.44 243 SER A N 1
ATOM 1795 C CA . SER A 1 243 ? -25.987 -21.023 4.112 1.00 58.44 243 SER A CA 1
ATOM 1796 C C . SER A 1 243 ? -27.364 -20.981 3.419 1.00 58.44 243 SER A C 1
ATOM 1798 O O . SER A 1 243 ? -27.585 -21.864 2.593 1.00 58.44 243 SER A O 1
ATOM 1800 N N . PRO A 1 244 ? -28.298 -20.031 3.659 1.00 54.00 244 PRO A N 1
ATOM 1801 C CA . PRO A 1 244 ? -29.593 -20.069 2.969 1.00 54.00 244 PRO A CA 1
ATOM 1802 C C . PRO A 1 244 ? -29.531 -19.722 1.470 1.00 54.00 244 PRO A C 1
ATOM 1804 O O . PRO A 1 244 ? -30.522 -19.934 0.774 1.00 54.00 244 PRO A O 1
ATOM 1807 N N . PHE A 1 245 ? -28.402 -19.212 0.959 1.00 52.97 245 PHE A N 1
ATOM 1808 C CA . PHE A 1 245 ? -28.263 -18.783 -0.442 1.00 52.97 245 PHE A CA 1
ATOM 1809 C C . PHE A 1 245 ? -27.425 -19.724 -1.318 1.00 52.97 245 PHE A C 1
ATOM 1811 O O . PHE A 1 245 ? -27.465 -19.605 -2.542 1.00 52.97 245 PHE A O 1
ATOM 1818 N N . ILE A 1 246 ? -26.693 -20.668 -0.723 1.00 56.56 246 ILE A N 1
ATOM 1819 C CA . ILE A 1 246 ? -25.780 -21.570 -1.433 1.00 56.56 246 ILE A CA 1
ATOM 1820 C C . ILE A 1 246 ? -26.196 -22.999 -1.089 1.00 56.56 246 ILE A C 1
ATOM 1822 O O . ILE A 1 246 ? -26.251 -23.362 0.084 1.00 56.56 246 ILE A O 1
ATOM 1826 N N . GLY A 1 247 ? -26.567 -23.789 -2.102 1.00 51.31 247 GLY A N 1
ATOM 1827 C CA . GLY A 1 247 ? -27.036 -25.168 -1.929 1.00 51.31 247 GLY A CA 1
ATOM 1828 C C . GLY A 1 247 ? -26.107 -25.993 -1.030 1.00 51.31 247 GLY A C 1
ATOM 1829 O O . GLY A 1 247 ? -24.898 -25.791 -1.026 1.00 51.31 247 GLY A O 1
ATOM 1830 N N . SER A 1 248 ? -26.693 -26.907 -0.254 1.00 45.03 248 SER A N 1
ATOM 1831 C CA . SER A 1 248 ? -26.141 -27.578 0.938 1.00 45.03 248 SER A CA 1
ATOM 1832 C C . SER A 1 248 ? -24.923 -28.508 0.752 1.00 45.03 248 SER A C 1
ATOM 1834 O O . SER A 1 248 ? -24.745 -29.432 1.540 1.00 45.03 248 SER A O 1
ATOM 1836 N N . ALA A 1 249 ? -24.078 -28.288 -0.249 1.00 52.97 249 ALA A N 1
ATOM 1837 C CA . ALA A 1 249 ? -22.817 -28.995 -0.444 1.00 52.97 249 ALA A CA 1
ATOM 1838 C C . ALA A 1 249 ? -21.761 -27.996 -0.930 1.00 52.97 249 ALA A C 1
ATOM 1840 O O . ALA A 1 249 ? -21.472 -27.908 -2.119 1.00 52.97 249 ALA A O 1
ATOM 1841 N N . VAL A 1 250 ? -21.243 -27.182 -0.011 1.00 58.69 250 VAL A N 1
ATOM 1842 C CA . VAL A 1 250 ? -19.995 -26.455 -0.262 1.00 58.69 250 VAL A CA 1
ATOM 1843 C C . VAL A 1 250 ? -18.886 -27.417 0.137 1.00 58.69 250 VAL A C 1
ATOM 1845 O O . VAL A 1 250 ? -18.812 -27.798 1.307 1.00 58.69 250 VAL A O 1
ATOM 1848 N N . ASP A 1 251 ? -18.090 -27.865 -0.831 1.00 69.38 251 ASP A N 1
ATOM 1849 C CA . ASP A 1 251 ? -16.914 -28.683 -0.545 1.00 69.38 251 ASP A CA 1
ATOM 1850 C C . ASP A 1 251 ? -15.943 -27.889 0.347 1.00 69.38 251 ASP A C 1
ATOM 1852 O O . ASP A 1 251 ? -15.903 -26.653 0.323 1.00 69.38 251 ASP A O 1
ATOM 1856 N N . PHE A 1 252 ? -15.192 -28.591 1.196 1.00 86.44 252 PHE A N 1
ATOM 1857 C CA . PHE A 1 252 ? -14.155 -27.944 1.994 1.00 86.44 252 PHE A CA 1
ATOM 1858 C C . PHE A 1 252 ? -13.043 -27.462 1.068 1.00 86.44 252 PHE A C 1
ATOM 1860 O O . PHE A 1 252 ? -12.532 -28.228 0.250 1.00 86.44 252 PHE A O 1
ATOM 1867 N N . GLY A 1 253 ? -12.669 -26.194 1.225 1.00 88.88 253 GLY A N 1
ATOM 1868 C CA . GLY A 1 253 ? -11.538 -25.626 0.503 1.00 88.88 253 GLY A CA 1
ATOM 1869 C C . GLY A 1 253 ? -10.240 -26.323 0.863 1.00 88.88 253 GLY A C 1
ATOM 1870 O O . GLY A 1 253 ? -10.036 -26.707 2.017 1.00 88.88 253 GLY A O 1
ATOM 1871 N N . GLN A 1 254 ? -9.351 -26.447 -0.114 1.00 92.62 254 GLN A N 1
ATOM 1872 C CA . GLN A 1 254 ? -8.005 -26.954 0.090 1.00 92.62 254 GLN A CA 1
ATOM 1873 C C . GLN A 1 254 ? -6.977 -25.833 -0.065 1.00 92.62 254 GLN A C 1
ATOM 1875 O O . GLN A 1 254 ? -7.038 -25.039 -1.003 1.00 92.62 254 GLN A O 1
ATOM 1880 N N . ASP A 1 255 ? -5.989 -25.829 0.828 1.00 92.19 255 ASP A N 1
ATOM 1881 C CA . ASP A 1 255 ? -4.783 -25.024 0.674 1.00 92.19 255 ASP A CA 1
ATOM 1882 C C . ASP A 1 255 ? -3.831 -25.697 -0.327 1.00 92.19 255 ASP A C 1
ATOM 1884 O O . ASP A 1 255 ? -3.115 -26.654 -0.010 1.00 92.19 255 ASP A O 1
ATOM 1888 N N . CYS A 1 256 ? -3.829 -25.195 -1.559 1.00 93.19 256 CYS A N 1
ATOM 1889 C CA . CYS A 1 256 ? -2.957 -25.665 -2.626 1.00 93.19 256 CYS A CA 1
ATOM 1890 C C . CYS A 1 256 ? -1.475 -25.386 -2.339 1.00 93.19 256 CYS A C 1
ATOM 1892 O O . CYS A 1 256 ? -0.609 -26.085 -2.866 1.00 93.19 256 CYS A O 1
ATOM 1894 N N . SER A 1 257 ? -1.157 -24.380 -1.515 1.00 89.56 257 SER A N 1
ATOM 1895 C CA . SER A 1 257 ? 0.228 -24.039 -1.167 1.00 89.56 257 SER A CA 1
ATOM 1896 C C . SER A 1 257 ? 0.867 -25.065 -0.223 1.00 89.56 257 SER A C 1
ATOM 1898 O O . SER A 1 257 ? 2.092 -25.199 -0.186 1.00 89.56 257 SER A O 1
ATOM 1900 N N . ALA A 1 258 ? 0.041 -25.841 0.484 1.00 92.69 258 ALA A N 1
ATOM 1901 C CA . ALA A 1 258 ? 0.467 -26.889 1.403 1.00 92.69 258 ALA A CA 1
ATOM 1902 C C . ALA A 1 258 ? 0.677 -28.264 0.735 1.00 92.69 258 ALA A C 1
ATOM 1904 O O . ALA A 1 258 ? 1.007 -29.231 1.428 1.00 92.69 258 ALA A O 1
ATOM 1905 N N . ILE A 1 259 ? 0.505 -28.386 -0.591 1.00 93.69 259 ILE A N 1
ATOM 1906 C CA . ILE A 1 259 ? 0.696 -29.661 -1.300 1.00 93.69 259 ILE A CA 1
ATOM 1907 C C . ILE A 1 259 ? 2.170 -30.101 -1.191 1.00 93.69 259 ILE A C 1
ATOM 1909 O O . ILE A 1 259 ? 3.077 -29.369 -1.607 1.00 93.69 259 ILE A O 1
ATOM 1913 N N . PRO A 1 260 ? 2.451 -31.306 -0.656 1.00 95.88 260 PRO A N 1
ATOM 1914 C CA . PRO A 1 260 ? 3.816 -31.794 -0.515 1.00 95.88 260 PRO A CA 1
ATOM 1915 C C . PRO A 1 260 ? 4.558 -31.861 -1.853 1.00 95.88 260 PRO A C 1
ATOM 1917 O O . PRO A 1 260 ? 4.025 -32.316 -2.857 1.00 95.88 260 PRO A O 1
ATOM 1920 N N . GLY A 1 261 ? 5.818 -31.423 -1.853 1.00 93.94 261 GLY A N 1
ATOM 1921 C CA . GLY A 1 261 ? 6.699 -31.548 -3.018 1.00 93.94 261 GLY A CA 1
ATOM 1922 C C . GLY A 1 261 ? 6.526 -30.465 -4.082 1.00 93.94 261 GLY A C 1
ATOM 1923 O O . GLY A 1 261 ? 7.356 -30.379 -4.980 1.00 93.94 261 GLY A O 1
ATOM 1924 N N . VAL A 1 262 ? 5.535 -29.587 -3.959 1.00 96.12 262 VAL A N 1
ATOM 1925 C CA . VAL A 1 262 ? 5.342 -28.456 -4.873 1.00 96.12 262 VAL A CA 1
ATOM 1926 C C . VAL A 1 262 ? 6.434 -27.395 -4.680 1.00 96.12 262 VAL A C 1
ATOM 1928 O O . VAL A 1 262 ? 6.876 -27.118 -3.561 1.00 96.12 262 VAL A O 1
ATOM 1931 N N . ALA A 1 263 ? 6.913 -26.814 -5.782 1.00 93.31 263 ALA A N 1
ATOM 1932 C CA . ALA A 1 263 ? 7.849 -25.689 -5.751 1.00 93.31 263 ALA A CA 1
ATOM 1933 C C . ALA A 1 263 ? 7.135 -24.369 -5.413 1.00 93.31 263 ALA A C 1
ATOM 1935 O O . ALA A 1 263 ? 5.948 -24.212 -5.679 1.00 93.31 263 ALA A O 1
ATOM 1936 N N . LEU A 1 264 ? 7.856 -23.375 -4.882 1.00 88.88 264 LEU A N 1
ATOM 1937 C CA . LEU A 1 264 ? 7.287 -22.035 -4.692 1.00 88.88 264 LEU A CA 1
ATOM 1938 C C . LEU A 1 264 ? 6.819 -21.475 -6.048 1.00 88.88 264 LEU A C 1
ATOM 1940 O O . LEU A 1 264 ? 7.608 -21.402 -6.987 1.00 88.88 264 LEU A O 1
ATOM 1944 N N . GLY A 1 265 ? 5.537 -21.112 -6.152 1.00 90.56 265 GLY A N 1
ATOM 1945 C CA . GLY A 1 265 ? 4.910 -20.693 -7.415 1.00 90.56 265 GLY A CA 1
ATOM 1946 C C . GLY A 1 265 ? 4.595 -21.836 -8.395 1.00 90.56 265 GLY A C 1
ATOM 1947 O O . GLY A 1 265 ? 4.108 -21.580 -9.490 1.00 90.56 265 GLY A O 1
ATOM 1948 N N . GLY A 1 266 ? 4.849 -23.090 -8.012 1.00 93.88 266 GLY A N 1
ATOM 1949 C CA . GLY A 1 266 ? 4.594 -24.296 -8.803 1.00 93.88 266 GLY A CA 1
ATOM 1950 C C . GLY A 1 266 ? 3.175 -24.849 -8.685 1.00 93.88 266 GLY A C 1
ATOM 1951 O O . GLY A 1 266 ? 2.943 -25.997 -9.049 1.00 93.88 266 GLY A O 1
ATOM 1952 N N . VAL A 1 267 ? 2.237 -24.073 -8.146 1.00 96.69 267 VAL A N 1
ATOM 1953 C CA . VAL A 1 267 ? 0.823 -24.434 -8.016 1.00 96.69 267 VAL A CA 1
ATOM 1954 C C . VAL A 1 267 ? -0.043 -23.190 -8.138 1.00 96.69 267 VAL A C 1
ATOM 1956 O O . VAL A 1 267 ? 0.364 -22.098 -7.741 1.00 96.69 267 VAL A O 1
ATOM 1959 N N . THR A 1 268 ? -1.238 -23.360 -8.690 1.00 94.38 268 THR A N 1
ATOM 1960 C CA . THR A 1 268 ? -2.272 -22.328 -8.764 1.00 94.38 268 THR A CA 1
ATOM 1961 C C . THR A 1 268 ? -3.637 -22.920 -8.419 1.00 94.38 268 THR A C 1
ATOM 1963 O O . THR A 1 268 ? -3.848 -24.120 -8.602 1.00 94.38 268 THR A O 1
ATOM 1966 N N . CYS A 1 269 ? -4.567 -22.092 -7.948 1.00 93.31 269 CYS A N 1
ATOM 1967 C CA . CYS A 1 269 ? -5.981 -22.447 -7.921 1.00 93.31 269 CYS A CA 1
ATOM 1968 C C . CYS A 1 269 ? -6.612 -22.005 -9.243 1.00 93.31 269 CYS A C 1
ATOM 1970 O O . CYS A 1 269 ? -6.597 -20.822 -9.586 1.00 93.31 269 CYS A O 1
ATOM 1972 N N . ALA A 1 270 ? -7.132 -22.954 -10.015 1.00 92.19 270 ALA A N 1
ATOM 1973 C CA . ALA A 1 270 ? -7.782 -22.671 -11.283 1.00 92.19 270 ALA A CA 1
ATOM 1974 C C . ALA A 1 270 ? -9.113 -23.408 -11.355 1.00 92.19 270 ALA A C 1
ATOM 1976 O O . ALA A 1 270 ? -9.159 -24.630 -11.224 1.00 92.19 270 ALA A O 1
ATOM 1977 N N . ALA A 1 271 ? -10.191 -22.652 -11.584 1.00 88.31 271 ALA A N 1
ATOM 1978 C CA . ALA A 1 271 ? -11.548 -23.185 -11.667 1.00 88.31 271 ALA A CA 1
ATOM 1979 C C . ALA A 1 271 ? -11.893 -24.083 -10.465 1.00 88.31 271 ALA A C 1
ATOM 1981 O O . ALA A 1 271 ? -12.402 -25.188 -10.643 1.00 88.31 271 ALA A O 1
ATOM 1982 N N . SER A 1 272 ? -11.585 -23.604 -9.251 1.00 89.44 272 SER A N 1
ATOM 1983 C CA . SER A 1 272 ? -11.882 -24.316 -8.000 1.00 89.44 272 SER A CA 1
ATOM 1984 C C . SER A 1 272 ? -11.114 -25.635 -7.812 1.00 89.44 272 SER A C 1
ATOM 1986 O O . SER A 1 272 ? -11.532 -26.481 -7.028 1.00 89.44 272 SER A O 1
ATOM 1988 N N . SER A 1 273 ? -9.981 -25.815 -8.500 1.00 94.19 273 SER A N 1
ATOM 1989 C CA . SER A 1 273 ? -9.093 -26.971 -8.337 1.00 94.19 273 SER A CA 1
ATOM 1990 C C . SER A 1 273 ? -7.628 -26.549 -8.243 1.00 94.19 273 SER A C 1
ATOM 1992 O O . SER A 1 273 ? -7.173 -25.669 -8.978 1.00 94.19 273 SER A O 1
ATOM 1994 N N . CYS A 1 274 ? -6.861 -27.222 -7.382 1.00 95.38 274 CYS A N 1
ATOM 1995 C CA . CYS A 1 274 ? -5.411 -27.064 -7.345 1.00 95.38 274 CYS A CA 1
ATOM 1996 C C . CYS A 1 274 ? -4.788 -27.649 -8.619 1.00 95.38 274 CYS A C 1
ATOM 1998 O O . CYS A 1 274 ? -5.024 -28.809 -8.959 1.00 95.38 274 CYS A O 1
ATOM 2000 N N . VAL A 1 275 ? -3.976 -26.855 -9.313 1.00 97.00 275 VAL A N 1
ATOM 2001 C CA . VAL A 1 275 ? -3.236 -27.261 -10.511 1.00 97.00 275 VAL A CA 1
ATOM 2002 C C . VAL A 1 275 ? -1.750 -27.097 -10.237 1.00 97.00 275 VAL A C 1
ATOM 2004 O O . VAL A 1 275 ? -1.251 -25.976 -10.132 1.00 97.00 275 VAL A O 1
ATOM 2007 N N . VAL A 1 276 ? -1.041 -28.219 -10.116 1.00 97.31 276 VAL A N 1
ATOM 2008 C CA . VAL A 1 276 ? 0.411 -28.240 -9.911 1.00 97.31 276 VAL A CA 1
ATOM 2009 C C . VAL A 1 276 ? 1.123 -28.154 -11.259 1.00 97.31 276 VAL A C 1
ATOM 2011 O O . VAL A 1 276 ? 0.851 -28.926 -12.176 1.00 97.31 276 VAL A O 1
ATOM 2014 N N . THR A 1 277 ? 2.053 -27.213 -11.372 1.00 97.00 277 THR A N 1
ATOM 2015 C CA . THR A 1 277 ? 2.853 -26.946 -12.574 1.00 97.00 277 THR A CA 1
ATOM 2016 C C . THR A 1 277 ? 4.345 -27.190 -12.364 1.00 97.00 277 THR A C 1
ATOM 2018 O O . THR A 1 277 ? 5.060 -27.385 -13.345 1.00 97.00 277 THR A O 1
ATOM 2021 N N . ALA A 1 278 ? 4.833 -27.201 -11.118 1.00 96.31 278 ALA A N 1
ATOM 2022 C CA . ALA A 1 278 ? 6.235 -27.474 -10.817 1.00 96.31 278 ALA A CA 1
ATOM 2023 C C . ALA A 1 278 ? 6.446 -28.080 -9.421 1.00 96.31 278 ALA A C 1
ATOM 2025 O O . ALA A 1 278 ? 5.832 -27.666 -8.435 1.00 96.31 278 ALA A O 1
ATOM 2026 N N . CYS A 1 279 ? 7.400 -29.007 -9.338 1.00 97.00 279 CYS A N 1
ATOM 2027 C CA . CYS A 1 279 ? 7.814 -29.671 -8.106 1.00 97.00 279 CYS A CA 1
ATOM 2028 C C . CYS A 1 279 ? 9.206 -29.205 -7.666 1.00 97.00 279 CYS A C 1
ATOM 2030 O O . CYS A 1 279 ? 10.053 -28.851 -8.489 1.00 97.00 279 CYS A O 1
ATOM 2032 N N . ARG A 1 280 ? 9.450 -29.174 -6.354 1.00 96.19 280 ARG A N 1
ATOM 2033 C CA . ARG A 1 280 ? 10.776 -28.917 -5.779 1.00 96.19 280 ARG A CA 1
ATOM 2034 C C . ARG A 1 280 ? 11.577 -30.211 -5.770 1.00 96.19 280 ARG A C 1
ATOM 2036 O O . ARG A 1 280 ? 11.033 -31.264 -5.460 1.00 96.19 280 ARG A O 1
ATOM 2043 N N . ALA A 1 281 ? 12.886 -30.133 -5.984 1.00 93.94 281 ALA A N 1
ATOM 2044 C CA . ALA A 1 281 ? 13.745 -31.303 -5.829 1.00 93.94 281 ALA A CA 1
ATOM 2045 C C . ALA A 1 281 ? 13.617 -31.907 -4.407 1.00 93.94 281 ALA A C 1
ATOM 2047 O O . ALA A 1 281 ? 13.528 -31.153 -3.431 1.00 93.94 281 ALA A O 1
ATOM 2048 N N . PRO A 1 282 ? 13.615 -33.244 -4.258 1.00 95.94 282 PRO A N 1
ATOM 2049 C CA . PRO A 1 282 ? 13.831 -34.259 -5.296 1.00 95.94 282 PRO A CA 1
ATOM 2050 C C . PRO A 1 282 ? 12.550 -34.740 -6.005 1.00 95.94 282 PRO A C 1
ATOM 2052 O O . PRO A 1 282 ? 12.616 -35.742 -6.702 1.00 95.94 282 PRO A O 1
ATOM 2055 N N . TYR A 1 283 ? 11.409 -34.078 -5.803 1.00 96.88 283 TYR A N 1
ATOM 2056 C CA . TYR A 1 283 ? 10.127 -34.515 -6.352 1.00 96.88 283 TYR A CA 1
ATOM 2057 C C . TYR A 1 283 ? 10.054 -34.281 -7.860 1.00 96.88 283 TYR A C 1
ATOM 2059 O O . TYR A 1 283 ? 10.540 -33.260 -8.363 1.00 96.88 283 TYR A O 1
ATOM 2067 N N . GLU A 1 284 ? 9.378 -35.184 -8.559 1.00 97.31 284 GLU A N 1
ATOM 2068 C CA . GLU A 1 284 ? 9.095 -35.069 -9.989 1.00 97.31 284 GLU A CA 1
ATOM 2069 C C . GLU A 1 284 ? 7.592 -34.885 -10.220 1.00 97.31 284 GLU A C 1
ATOM 2071 O O . GLU A 1 284 ? 6.762 -35.400 -9.472 1.00 97.31 284 GLU A O 1
ATOM 2076 N N . LEU A 1 285 ? 7.232 -34.099 -11.239 1.00 96.88 285 LEU A N 1
ATOM 2077 C CA . LEU A 1 285 ? 5.833 -33.892 -11.601 1.00 96.88 285 LEU A CA 1
ATOM 2078 C C . LEU A 1 285 ? 5.349 -35.088 -12.425 1.00 96.88 285 LEU A C 1
ATOM 2080 O O . LEU A 1 285 ? 5.699 -35.203 -13.599 1.00 96.88 285 LEU A O 1
ATOM 2084 N N . ASP A 1 286 ? 4.512 -35.930 -11.827 1.00 97.31 286 ASP A N 1
ATOM 2085 C CA . ASP A 1 286 ? 3.842 -37.042 -12.497 1.00 97.31 286 ASP A CA 1
ATOM 2086 C C . ASP A 1 286 ? 2.321 -36.876 -12.400 1.00 97.31 286 ASP A C 1
ATOM 2088 O O . ASP A 1 286 ? 1.753 -36.741 -11.319 1.00 97.31 286 ASP A O 1
ATOM 2092 N N . ASN A 1 287 ? 1.647 -36.843 -13.552 1.00 94.69 287 ASN A N 1
ATOM 2093 C CA . ASN A 1 287 ? 0.188 -36.693 -13.660 1.00 94.69 287 ASN A CA 1
ATOM 2094 C C . ASN A 1 287 ? -0.417 -35.541 -12.825 1.00 94.69 287 ASN A C 1
ATOM 2096 O O . ASN A 1 287 ? -1.513 -35.663 -12.281 1.00 94.69 287 ASN A O 1
ATOM 2100 N N . GLY A 1 288 ? 0.283 -34.404 -12.739 1.00 91.94 288 GLY A N 1
ATOM 2101 C CA . GLY A 1 288 ? -0.190 -33.229 -11.996 1.00 91.94 288 GLY A CA 1
ATOM 2102 C C . GLY A 1 288 ? -0.004 -33.324 -10.479 1.00 91.94 288 GLY A C 1
ATOM 2103 O O . GLY A 1 288 ? -0.582 -32.523 -9.748 1.00 91.94 288 GLY A O 1
ATOM 2104 N N . ILE A 1 289 ? 0.793 -34.282 -10.000 1.00 95.25 289 ILE A N 1
ATOM 2105 C CA . ILE A 1 289 ? 1.139 -34.466 -8.590 1.00 95.25 289 ILE A CA 1
ATOM 2106 C C . ILE A 1 289 ? 2.665 -34.545 -8.474 1.00 95.25 289 ILE A C 1
ATOM 2108 O O . ILE A 1 289 ? 3.341 -35.040 -9.371 1.00 95.25 289 ILE A O 1
ATOM 2112 N N . CYS A 1 290 ? 3.216 -34.039 -7.375 1.00 95.25 290 CYS A N 1
ATOM 2113 C CA . CYS A 1 290 ? 4.630 -34.207 -7.059 1.00 95.25 290 CYS A CA 1
ATOM 2114 C C . CYS A 1 290 ? 4.851 -35.535 -6.329 1.00 95.25 290 CYS A C 1
ATOM 2116 O O . CYS A 1 290 ? 4.288 -35.731 -5.248 1.00 95.25 290 CYS A O 1
ATOM 2118 N N . VAL A 1 291 ? 5.666 -36.421 -6.907 1.00 94.94 291 VAL A N 1
ATOM 2119 C CA . VAL A 1 291 ? 5.993 -37.758 -6.372 1.00 94.94 291 VAL A CA 1
ATOM 2120 C C . VAL A 1 291 ? 7.472 -37.918 -6.054 1.00 94.94 291 VAL A C 1
ATOM 2122 O O . VAL A 1 291 ? 8.293 -37.190 -6.658 1.00 94.94 291 VAL A O 1
#

Solvent-accessible surface area (backbone atoms only — not comparable to full-atom values): 16340 Å² total; per-residue (Å²): 141,83,86,84,81,84,80,80,80,79,75,78,75,76,77,74,76,48,59,20,60,68,27,27,17,82,64,82,62,88,78,54,44,74,40,84,92,36,88,50,64,70,60,35,49,54,53,26,48,76,63,57,28,40,28,40,38,36,24,88,75,46,98,59,20,23,26,26,23,77,68,83,65,45,63,84,55,39,46,57,47,67,48,95,57,49,60,77,81,26,25,28,30,28,32,52,64,56,65,54,32,60,74,51,36,17,46,42,77,42,73,86,59,76,41,72,48,79,38,83,32,61,64,53,34,50,36,71,21,25,74,22,22,25,36,35,46,36,71,77,98,48,29,37,28,38,18,20,55,84,62,79,66,46,69,39,85,52,91,55,36,52,30,50,33,29,39,36,66,52,64,49,75,61,30,70,64,65,61,61,69,49,61,61,55,50,64,56,77,74,54,90,54,103,62,78,82,45,75,85,87,29,42,47,16,28,49,76,88,56,96,53,88,68,37,86,82,36,62,42,65,41,47,28,43,57,31,39,64,21,15,39,22,27,62,63,34,66,33,75,79,51,49,90,81,48,74,99,73,77,50,68,16,40,47,46,82,73,47,69,42,51,26,94,85,14,52,46,26,53,86,33,34,69,45,50,79,38,38,30,86,92,27,43,74,52,97,64,39,45,88

Organism: NCBI:txid4999

Nearest PDB structures (foldseek):
  2gre-assembly2_P  TM=3.119E-01  e=5.837E+00  Bacillus cereus
  6e5c-assembly1_A  TM=1.966E-01  e=3.021E+00  synthetic construct
  6ce1-assembly1_A-2  TM=1.828E-01  e=2.845E+00  Homo sapiens
  8ikh-assembly1_S  TM=9.497E-02  e=7.416E+00  Mus musculus

Foldseek 3Di:
DDDDDDDDPPPPPPPQQQKAFDAWFLDDDPPWDFDAPDQDDSVLLVVLVVLLFFKWWAANLDNGRIITHNDFDFQVRGDHAQDCDDPNNTTGMITRADFKHFDGFFPDWADDFPDKDFDAGVLVQQLVQQQAFKKKWFDDVGTIITGHHDDDTDGHPDVDGGITMIGGDHPPPRRPPPSVQSSQPSVVVPPPDPADDDPDPWFFAQDDDDPDPCSLQDTTGHDCQWDQQFQQAHQRHGRPRCDVPDPDDRDHGHNLVPAPQADDVQWTRHRSDIAGRGGDPPFDQDPRHTD

Mean predicted aligned error: 15.08 Å